Protein 4P6Q (pdb70)

Foldseek 3Di:
DKKKKADDAQVDDQVRVQVQCCVVLCVLDHWDGKDWDDDRRRIMMMIHHPDVNSVVSCQVPLQQNAGPNDRIDMDDDDDPVVVLCVQFPDDDPVDDLLPLLFDQKKKKFADDQPDDPVLCCVLLVVLAAWLDKAFDDDPHGTGIIIIGHLGRSSLVVSCRPQQQNDDPNTGIRMDHDADDQDQKKKKADAALPDDQVLVQVVLCVLPHFPGKAAPSVGRMIITGDPDSNSNVVCQNVLSNAADVHHNMRMHGADPSSVVVVVVVCVVVVHDDDDDVVVVVVVVVVD

Sequence (286 aa):
FGIKVQNLPVRSTDTSLKDGLFHEFKKFGKVTSVQIHGTSEERYGLVFFRQQEDQEKALTASKGKLFFGMQIEVTAWIGPETESENEFRPLDERIDEFHPKATRTLFIGNLEKTTTYHDLRNIFQRFGEIVDIDIKKVNGVPQYAFLQYCDIASVCKAIKKMDGEYLGNNRLKLGFGKSMPTNCVWLDGLSSNVSDQYLTRHFCRYGPVVKVVFDRLKGMALVLYNEIEYAQAAVKETKGRKIGGNKIKVDFANRESQLAFYHCMEKSGQDIRDFYEMLAERREER

InterPro domains:
  IPR000504 RNA recognition motif domain [PF00076] (8-69)
  IPR000504 RNA recognition motif domain [PF00076] (339-406)
  IPR000504 RNA recognition motif domain [PF00076] (440-507)
  IPR000504 RNA recognition motif domain [PF00076] (520-583)
  IPR000504 RNA recognition motif domain [PS50102] (6-81)
  IPR000504 RNA recognition motif domain [PS50102] (335-408)
  IPR000504 RNA recognition motif domain [PS50102] (438-513)
  IPR000504 RNA recognition motif domain [PS50102] (517-589)
  IPR000504 RNA recognition motif domain [SM00360] (7-77)
  IPR000504 RNA recognition motif domain [SM00360] (336-409)
  IPR000504 RNA recognition motif domain [SM00360] (439-509)
  IPR000504 RNA recognition motif domain [SM00360] (518-585)
  IPR010912 Spen paralogue/orthologue C-terminal, metazoa [PS50917] (3498-3664)
  IPR012677 Nucleotide-binding alpha-beta plait domain superfamily [G3DSA:3.30.70.330] (2-81)
  IPR012677 Nucleotide-binding alpha-beta plait domain superfamily [G3DSA:3.30.70.330] (335-412)
  IPR012677 Nucleotide-binding alpha-beta plait domain superfamily [G3DSA:3.30.70.330] (437-512)
  IPR012677 Nucleotide-binding alpha-beta plait domain superfamily [G3DSA:3.30.70.330] (513-607)
  IPR012921 Spen paralogue and orthologue SPOC, C-terminal [PF07744] (3501-3662)
  IPR016194 SPOC-like, C-terminal domain superfamily [G3DSA:2.40.290.10] (3495-3664)
  IPR016194 SPOC-like, C-terminal domain superfamily [SSF100939] (3496-3663)

Radius of gyration: 26.72 Å; Cα contacts (8 Å, |Δi|>4): 508; chains: 1; bounding box: 73×53×52 Å

Structure (mmCIF, N/CA/C/O backbone):
data_4P6Q
#
_entry.id   4P6Q
#
_cell.length_a   60.670
_cell.length_b   69.710
_cell.length_c   88.920
_cell.angle_alpha   90.00
_cell.angle_beta   90.00
_cell.angle_gamma   90.00
#
_symmetry.space_group_name_H-M   'P 21 21 21'
#
loop_
_entity.id
_entity.type
_entity.pdbx_description
1 polymer 'Msx2-interacting protein'
2 non-polymer 'SULFATE ION'
3 water water
#
loop_
_atom_site.group_PDB
_atom_site.id
_atom_site.type_symbol
_atom_site.label_atom_id
_atom_site.label_alt_id
_atom_site.label_comp_id
_atom_site.label_asym_id
_atom_site.label_entity_id
_atom_site.label_seq_id
_atom_site.pdbx_PDB_ins_code
_atom_site.Cartn_x
_atom_site.Cartn_y
_atom_site.Cartn_z
_atom_site.occupancy
_atom_site.B_iso_or_equiv
_atom_site.auth_seq_id
_atom_site.auth_comp_id
_atom_site.auth_asym_id
_atom_site.auth_atom_id
_atom_site.pdbx_PDB_model_num
ATOM 1 N N . PHE A 1 1 ? -45.64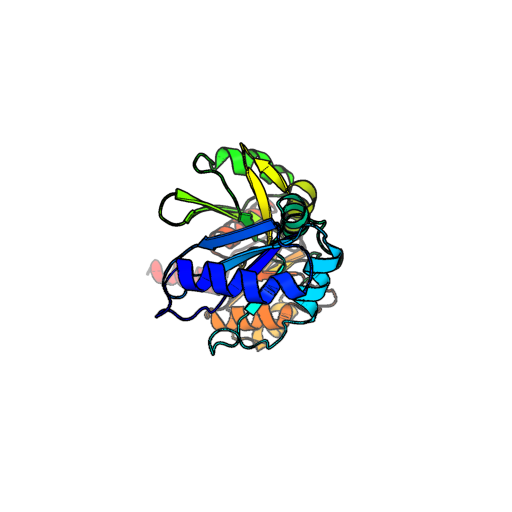8 5.985 -16.541 1.00 102.62 335 PHE A N 1
ATOM 2 C CA . PHE A 1 1 ? -44.281 6.415 -16.289 1.00 51.22 335 PHE A CA 1
ATOM 3 C C . PHE A 1 1 ? -43.259 5.349 -16.710 1.00 60.94 335 PHE A C 1
ATOM 4 O O . PHE A 1 1 ? -42.054 5.496 -16.505 1.00 46.51 335 PHE A O 1
ATOM 12 N N . GLY A 1 2 ? -43.750 4.285 -17.332 1.00 53.29 336 GLY A N 1
ATOM 13 C CA . GLY A 1 2 ? -42.890 3.204 -17.757 1.00 50.59 336 GLY A CA 1
ATOM 14 C C . GLY A 1 2 ? -42.810 3.077 -19.264 1.00 47.88 336 GLY A C 1
ATOM 15 O O . GLY A 1 2 ? -43.675 3.583 -19.989 1.00 48.39 336 GLY A O 1
ATOM 16 N N . ILE A 1 3 ? -41.754 2.418 -19.736 1.00 42.86 337 ILE A N 1
ATOM 17 C CA . ILE A 1 3 ? -41.687 1.988 -21.124 1.00 42.38 337 ILE A CA 1
ATOM 18 C C . ILE A 1 3 ? -41.520 0.477 -21.182 1.00 46.05 337 ILE A C 1
ATOM 19 O O . ILE A 1 3 ? -41.021 -0.148 -20.249 1.00 43.08 337 ILE A O 1
ATOM 24 N N . LYS A 1 4 ? -41.948 -0.107 -22.290 1.00 45.75 338 LYS A N 1
ATOM 25 C CA . LYS A 1 4 ? -41.854 -1.541 -22.487 1.00 44.24 338 LYS A CA 1
ATOM 26 C C . LYS A 1 4 ? -40.852 -1.787 -23.610 1.00 42.02 338 LYS A C 1
ATOM 27 O O . LYS A 1 4 ? -40.990 -1.236 -24.698 1.00 42.44 338 LYS A O 1
ATOM 33 N N . VAL A 1 5 ? -39.834 -2.599 -23.344 1.00 40.61 339 VAL A N 1
ATOM 34 C CA . VAL A 1 5 ? -38.767 -2.793 -24.308 1.00 39.28 339 VAL A CA 1
ATOM 35 C C . VAL A 1 5 ? -38.789 -4.210 -24.854 1.00 40.57 339 VAL A C 1
ATOM 36 O O . VAL A 1 5 ? -38.570 -5.164 -24.114 1.00 41.27 339 VAL A O 1
ATOM 40 N N . GLN A 1 6 ? -39.050 -4.337 -26.154 1.00 41.89 340 GLN A N 1
ATOM 41 C CA . GLN A 1 6 ? -39.175 -5.642 -26.793 1.00 43.88 340 GLN A CA 1
ATOM 42 C C . GLN A 1 6 ? -38.067 -5.916 -27.800 1.00 43.20 340 GLN A C 1
ATOM 43 O O . GLN A 1 6 ? -37.430 -4.996 -28.290 1.00 41.86 340 GLN A O 1
ATOM 49 N N . ASN A 1 7 ? -37.897 -7.194 -28.119 1.00 44.73 341 ASN A N 1
ATOM 50 C CA . ASN A 1 7 ? -36.903 -7.684 -29.074 1.00 47.06 341 ASN A CA 1
ATOM 51 C C . ASN A 1 7 ? -35.526 -7.612 -28.440 1.00 45.48 341 ASN A C 1
ATOM 52 O O . ASN A 1 7 ? -34.645 -6.904 -28.907 1.00 48.31 341 ASN A O 1
ATOM 57 N N . LEU A 1 8 ? -35.377 -8.345 -27.344 1.00 45.04 342 LEU A N 1
ATOM 58 C CA . LEU A 1 8 ? -34.124 -8.434 -26.624 1.00 46.55 342 LEU A CA 1
ATOM 59 C C . LEU A 1 8 ? -33.411 -9.700 -27.085 1.00 47.87 342 LEU A C 1
ATOM 60 O O . LEU A 1 8 ? -34.063 -10.659 -27.488 1.00 51.57 342 LEU A O 1
ATOM 65 N N . PRO A 1 9 ? -32.068 -9.704 -27.045 1.00 45.57 343 PRO A N 1
ATOM 66 C CA . PRO A 1 9 ? -31.307 -10.881 -27.484 1.00 44.47 343 PRO A CA 1
ATOM 67 C C . PRO A 1 9 ? -31.525 -12.092 -26.583 1.00 48.86 343 PRO A C 1
ATOM 68 O O . PRO A 1 9 ? -31.452 -11.966 -25.358 1.00 49.78 343 PRO A O 1
ATOM 72 N N . VAL A 1 10 ? -31.784 -13.250 -27.184 1.00 52.02 344 VAL A N 1
ATOM 73 C CA . VAL A 1 10 ? -32.119 -14.445 -26.413 1.00 52.82 344 VAL A CA 1
ATOM 74 C C . VAL A 1 10 ? -30.916 -15.085 -25.733 1.00 48.12 344 VAL A C 1
ATOM 75 O O . VAL A 1 10 ? -31.079 -15.879 -24.816 1.00 51.84 344 VAL A O 1
ATOM 79 N N . ARG A 1 11 ? -29.710 -14.741 -26.171 1.00 50.46 345 ARG A N 1
ATOM 80 C CA . ARG A 1 11 ? -28.517 -15.310 -25.553 1.00 52.07 345 ARG A CA 1
ATOM 81 C C . ARG A 1 11 ? -28.119 -14.594 -24.248 1.00 51.96 345 ARG A C 1
ATOM 82 O O . ARG A 1 11 ? -27.333 -15.121 -23.462 1.00 60.00 345 ARG A O 1
ATOM 90 N N . SER A 1 12 ? -28.665 -13.401 -24.017 1.00 43.62 346 SER A N 1
ATOM 91 C CA . SER A 1 12 ? -28.382 -12.655 -22.790 1.00 41.07 346 SER A CA 1
ATOM 92 C C . SER A 1 12 ? -29.173 -13.194 -21.608 1.00 46.88 346 SER A C 1
ATOM 93 O O . SER A 1 12 ? -30.307 -13.641 -21.765 1.00 49.35 346 SER A O 1
ATOM 96 N N . THR A 1 13 ? -28.578 -13.135 -20.423 1.00 47.28 347 THR A N 1
ATOM 97 C CA . THR A 1 13 ? -29.284 -13.493 -19.193 1.00 48.49 347 THR A CA 1
ATOM 98 C C . THR A 1 13 ? -30.231 -12.369 -18.778 1.00 50.45 347 THR A C 1
ATOM 99 O O . THR A 1 13 ? -30.098 -11.233 -19.238 1.00 40.68 347 THR A O 1
ATOM 103 N N . ASP A 1 14 ? -31.195 -12.689 -17.917 1.00 45.17 348 ASP A N 1
ATOM 104 C CA . ASP A 1 14 ? -32.123 -11.679 -17.409 1.00 44.48 348 ASP A CA 1
ATOM 105 C C . ASP A 1 14 ? -31.362 -10.566 -16.700 1.00 42.68 348 ASP A C 1
ATOM 106 O O . ASP A 1 14 ? -31.601 -9.380 -16.943 1.00 40.71 348 ASP A O 1
ATOM 111 N N . THR A 1 15 ? -30.437 -10.953 -15.831 1.00 43.85 349 THR A N 1
ATOM 112 C CA . THR A 1 15 ? -29.648 -9.979 -15.092 1.00 57.30 349 THR A CA 1
ATOM 113 C C . THR A 1 15 ? -28.869 -9.044 -16.021 1.00 40.27 349 THR A C 1
ATOM 114 O O . THR A 1 15 ? -28.875 -7.835 -15.815 1.00 39.16 349 THR A O 1
ATOM 118 N N . SER A 1 16 ? -28.223 -9.600 -17.046 1.00 39.70 350 SER A N 1
ATOM 119 C CA . SER A 1 16 ? -27.473 -8.791 -18.013 1.00 40.14 350 SER A CA 1
ATOM 120 C C . SER A 1 16 ? -28.365 -7.710 -18.605 1.00 36.14 350 SER A C 1
ATOM 121 O O . SER A 1 16 ? -27.981 -6.541 -18.676 1.00 35.17 350 SER A O 1
ATOM 124 N N . LEU A 1 17 ? -29.557 -8.121 -19.034 1.00 36.36 351 LEU A N 1
ATOM 125 C CA . LEU A 1 17 ? -30.512 -7.215 -19.661 1.00 35.31 351 LEU A CA 1
ATOM 126 C C . LEU A 1 17 ? -30.997 -6.155 -18.681 1.00 35.17 351 LEU A C 1
ATOM 127 O O . LEU A 1 17 ? -31.054 -4.972 -19.025 1.00 34.12 351 LEU A O 1
ATOM 132 N N . LYS A 1 18 ? -31.346 -6.585 -17.467 1.00 36.70 352 LYS A N 1
ATOM 133 C CA . LYS A 1 18 ? -31.773 -5.663 -16.414 1.00 37.20 352 LYS A CA 1
ATOM 134 C C . LYS A 1 18 ? -30.743 -4.554 -16.205 1.00 36.35 352 LYS A C 1
ATOM 135 O O . LYS A 1 18 ? -31.072 -3.368 -16.260 1.00 35.83 352 LYS A O 1
ATOM 141 N N . ASP A 1 19 ? -29.486 -4.946 -16.002 1.00 36.68 353 ASP A N 1
ATOM 142 C CA . ASP A 1 19 ? -28.410 -3.976 -15.820 1.00 36.63 353 ASP A CA 1
ATOM 143 C C . ASP A 1 19 ? -28.207 -3.113 -17.062 1.00 35.13 353 ASP A C 1
ATOM 144 O O . ASP A 1 19 ? -28.041 -1.904 -16.954 1.00 36.77 353 ASP A O 1
ATOM 149 N N . GLY A 1 20 ? -28.242 -3.731 -18.239 1.00 34.18 354 GLY A N 1
ATOM 150 C CA . GLY A 1 20 ? -28.077 -3.002 -19.488 1.00 33.32 354 GLY A CA 1
ATOM 151 C C . GLY A 1 20 ? -29.178 -1.981 -19.731 1.00 32.89 354 GLY A C 1
ATOM 152 O O . GLY A 1 20 ? -28.908 -0.833 -20.084 1.00 33.03 354 GLY A O 1
ATOM 153 N N . LEU A 1 21 ? -30.427 -2.396 -19.535 1.00 33.33 355 LEU A N 1
ATOM 154 C CA . LEU A 1 21 ? -31.563 -1.490 -19.686 1.00 32.87 355 LEU A CA 1
ATOM 155 C C . LEU A 1 21 ? -31.465 -0.310 -18.711 1.00 34.51 355 LEU A C 1
ATOM 156 O O . LEU A 1 21 ? -31.697 0.847 -19.085 1.00 33.70 355 LEU A O 1
ATOM 161 N N . PHE A 1 22 ? -31.110 -0.602 -17.465 1.00 34.38 356 PHE A N 1
ATOM 162 C CA . PHE A 1 22 ? -30.918 0.461 -16.479 1.00 35.61 356 PHE A CA 1
ATOM 163 C C . PHE A 1 22 ? -29.862 1.449 -16.960 1.00 43.33 356 PHE A C 1
ATOM 164 O O . PHE A 1 22 ? -30.102 2.652 -16.992 1.00 43.40 356 PHE A O 1
ATOM 172 N N . HIS A 1 23 ? -28.700 0.931 -17.350 1.00 39.83 357 HIS A N 1
ATOM 173 C CA . HIS A 1 23 ? -27.603 1.787 -17.790 1.00 41.13 357 HIS A CA 1
ATOM 174 C C . HIS A 1 23 ? -27.971 2.599 -19.031 1.00 39.97 357 HIS A C 1
ATOM 175 O O . HIS A 1 23 ? -27.582 3.755 -19.157 1.00 39.67 357 HIS A O 1
ATOM 182 N N . GLU A 1 24 ? -28.722 1.998 -19.948 1.00 34.77 358 GLU A N 1
ATOM 183 C CA . GLU A 1 24 ? -29.115 2.718 -21.150 1.00 43.34 358 GLU A CA 1
ATOM 184 C C . GLU A 1 24 ? -30.158 3.803 -20.861 1.00 43.72 358 GLU A C 1
ATOM 185 O O . GLU A 1 24 ? -30.038 4.941 -21.333 1.00 41.40 358 GLU A O 1
ATOM 191 N N . PHE A 1 25 ? -31.174 3.461 -20.076 1.00 41.74 359 PHE A N 1
ATOM 192 C CA . PHE A 1 25 ? -32.322 4.357 -19.941 1.00 37.65 359 PHE A CA 1
ATOM 193 C C . PHE A 1 25 ? -32.243 5.375 -18.814 1.00 43.18 359 PHE A C 1
ATOM 194 O O . PHE A 1 25 ? -33.047 6.301 -18.773 1.00 52.61 359 PHE A O 1
ATOM 202 N N . LYS A 1 26 ? -31.261 5.236 -17.924 1.00 40.30 360 LYS A N 1
ATOM 203 C CA . LYS A 1 26 ? -31.081 6.216 -16.854 1.00 42.91 360 LYS A CA 1
ATOM 204 C C . LYS A 1 26 ? -30.557 7.534 -17.419 1.00 47.84 360 LYS A C 1
ATOM 205 O O . LYS A 1 26 ? -30.569 8.558 -16.744 1.00 53.29 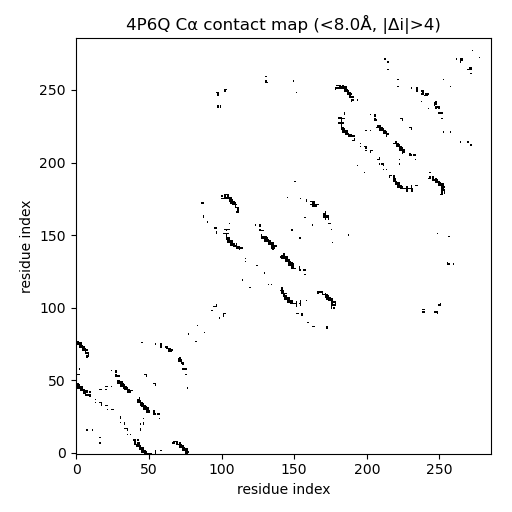360 LYS A O 1
ATOM 211 N N . LYS A 1 27 ? -30.120 7.505 -18.674 1.00 50.95 361 LYS A N 1
ATOM 212 C CA . LYS A 1 27 ? -29.626 8.703 -19.346 1.00 56.30 361 LYS A CA 1
ATOM 213 C C . LYS A 1 27 ? -30.734 9.716 -19.618 1.00 58.32 361 LYS A C 1
ATOM 214 O O . LYS A 1 27 ? -30.465 10.901 -19.813 1.00 58.75 361 LYS A O 1
ATOM 220 N N . PHE A 1 28 ? -31.978 9.244 -19.637 1.00 43.33 362 PHE A N 1
ATOM 221 C CA . PHE A 1 28 ? -33.114 10.094 -19.958 1.00 44.55 362 PHE A CA 1
ATOM 222 C C . PHE A 1 28 ? -33.718 10.753 -18.724 1.00 56.57 362 PHE A C 1
ATOM 223 O O . PHE A 1 28 ? -34.520 11.678 -18.834 1.00 62.69 362 PHE A O 1
ATOM 231 N N . GLY A 1 29 ? -33.327 10.274 -17.550 1.00 55.46 363 GLY A N 1
ATOM 232 C CA . GLY A 1 29 ? -33.856 10.786 -16.303 1.00 53.82 363 GLY A CA 1
ATOM 233 C C . GLY A 1 29 ? -33.736 9.713 -15.247 1.00 52.08 363 GLY A C 1
ATOM 234 O O . GLY A 1 29 ? -33.230 8.629 -15.525 1.00 53.53 363 GLY A O 1
ATOM 235 N N . LYS A 1 30 ? -34.199 10.006 -14.036 1.00 48.82 364 LYS A N 1
ATOM 236 C CA . LYS A 1 30 ? -34.123 9.041 -12.943 1.00 58.80 364 LYS A CA 1
ATOM 237 C C . LYS A 1 30 ? -35.046 7.847 -13.184 1.00 54.76 364 LYS A C 1
ATOM 238 O O . LYS A 1 30 ? -36.229 8.008 -13.475 1.00 50.97 364 LYS A O 1
ATOM 244 N N . VAL A 1 31 ? -34.476 6.650 -13.068 1.00 55.35 365 VAL A N 1
ATOM 245 C CA . VAL A 1 31 ? -35.179 5.395 -13.327 1.00 49.22 365 VAL A CA 1
ATOM 246 C C . VAL A 1 31 ? -35.547 4.718 -12.014 1.00 52.88 365 VAL A C 1
ATOM 247 O O . VAL A 1 31 ? -34.708 4.563 -11.125 1.00 52.29 365 VAL A O 1
ATOM 251 N N . THR A 1 32 ? -36.804 4.306 -11.907 1.00 54.09 366 THR A N 1
ATOM 252 C CA . THR A 1 32 ? -37.393 3.866 -10.641 1.00 55.27 366 THR A CA 1
ATOM 253 C C . THR A 1 32 ? -37.209 2.369 -10.401 1.00 57.52 366 THR A C 1
ATOM 254 O O . THR A 1 32 ? -36.919 1.933 -9.283 1.00 53.12 366 THR A O 1
ATOM 258 N N . SER A 1 33 ? -37.379 1.589 -11.462 1.00 54.21 367 SER A N 1
ATOM 259 C CA . SER A 1 33 ? -37.276 0.139 -11.391 1.00 46.80 367 SER A CA 1
ATOM 260 C C . SER A 1 33 ? -37.071 -0.418 -12.793 1.00 43.69 367 SER A C 1
ATOM 261 O O . SER A 1 33 ? -37.481 0.193 -13.778 1.00 42.42 367 SER A O 1
ATOM 264 N N . VAL A 1 34 ? -36.423 -1.573 -12.879 1.00 45.31 368 VAL A N 1
ATOM 265 C CA . VAL A 1 34 ? -36.317 -2.288 -14.141 1.00 44.15 368 VAL A CA 1
ATOM 266 C C . VAL A 1 34 ? -36.692 -3.736 -13.916 1.00 45.23 368 VAL A C 1
ATOM 267 O O . VAL A 1 34 ? -36.147 -4.397 -13.042 1.00 49.74 368 VAL A O 1
ATOM 271 N N . GLN A 1 35 ? -37.645 -4.218 -14.702 1.00 43.60 369 GLN A N 1
ATOM 272 C CA . GLN A 1 35 ? -38.102 -5.586 -14.584 1.00 45.91 369 GLN A CA 1
ATOM 273 C C . GLN A 1 35 ? -37.868 -6.318 -15.883 1.00 47.47 369 GLN A C 1
ATOM 274 O O . GLN A 1 35 ? -38.051 -5.755 -16.960 1.00 52.92 369 GLN A O 1
ATOM 280 N N . ILE A 1 36 ? -37.453 -7.574 -15.778 1.00 45.9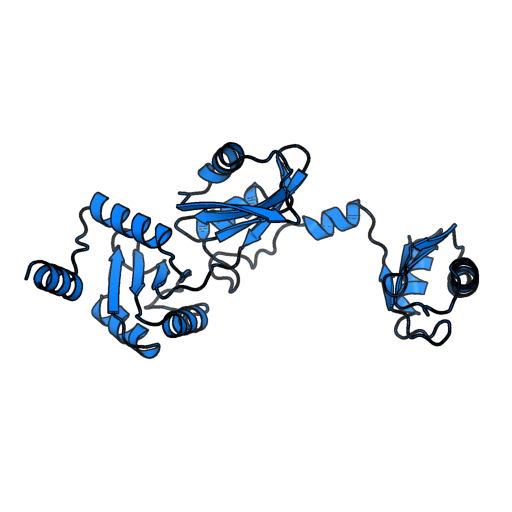5 370 ILE A N 1
ATOM 281 C CA . ILE A 1 36 ? -37.415 -8.454 -16.933 1.00 45.92 370 ILE A CA 1
ATOM 282 C C . ILE A 1 36 ? -38.518 -9.493 -16.807 1.00 55.12 370 ILE A C 1
ATOM 283 O O . ILE A 1 36 ? -38.651 -10.159 -15.779 1.00 62.92 370 ILE A O 1
ATOM 288 N N . HIS A 1 37 ? -39.319 -9.619 -17.852 1.00 50.61 371 HIS A N 1
ATOM 289 C CA . HIS A 1 37 ? -40.335 -10.657 -17.890 1.00 70.69 371 HIS A CA 1
ATOM 290 C C . HIS A 1 37 ? -40.082 -11.540 -19.102 1.00 73.74 371 HIS A C 1
ATOM 291 O O . HIS A 1 37 ? -40.228 -11.098 -20.245 1.00 63.87 371 HIS A O 1
ATOM 298 N N . GLY A 1 38 ? -39.679 -12.782 -18.841 1.00 81.91 372 GLY A N 1
ATOM 299 C CA . GLY A 1 38 ? -39.280 -13.707 -19.888 1.00 78.89 372 GLY A CA 1
ATOM 300 C C . GLY A 1 38 ? -40.444 -14.072 -20.785 1.00 79.24 372 GLY A C 1
ATOM 301 O O . GLY A 1 38 ? -41.525 -13.501 -20.659 1.00 79.28 372 GLY A O 1
ATOM 302 N N . THR A 1 39 ? -40.229 -15.017 -21.696 1.00 80.20 373 THR A N 1
ATOM 303 C CA . THR A 1 39 ? -38.940 -15.675 -21.865 1.00 73.78 373 THR A CA 1
ATOM 304 C C . THR A 1 39 ? -38.606 -15.761 -23.348 1.00 68.09 373 THR A C 1
ATOM 305 O O . THR A 1 39 ? -39.458 -15.496 -24.192 1.00 69.35 373 THR A O 1
ATOM 309 N N . SER A 1 40 ? -37.371 -16.139 -23.658 1.00 69.28 374 SER A N 1
ATOM 310 C CA . SER A 1 40 ? -36.924 -16.272 -25.044 1.00 71.48 374 SER A CA 1
ATOM 311 C C . SER A 1 40 ? -37.220 -15.014 -25.863 1.00 73.68 374 SER A C 1
ATOM 312 O O . SER A 1 40 ? -36.655 -13.954 -25.611 1.00 72.97 374 SER A O 1
ATOM 315 N N . GLU A 1 41 ? -38.126 -15.119 -26.827 1.00 77.81 375 GLU A N 1
ATOM 316 C CA . GLU A 1 41 ? -38.409 -13.977 -27.692 1.00 76.01 375 GLU A CA 1
ATOM 317 C C . GLU A 1 41 ? -39.620 -13.148 -27.267 1.00 69.55 375 GLU A C 1
ATOM 318 O O . GLU A 1 41 ? -39.808 -12.031 -27.747 1.00 65.65 375 GLU A O 1
ATOM 324 N N . GLU A 1 42 ? -40.429 -13.684 -26.361 1.00 68.80 376 GLU A N 1
ATOM 325 C CA . GLU A 1 42 ? -41.490 -12.893 -25.745 1.00 65.64 376 GLU A CA 1
ATOM 326 C C . GLU A 1 42 ? -40.902 -12.091 -24.598 1.00 64.08 376 GLU A C 1
ATOM 327 O O . GLU A 1 42 ? -41.593 -11.307 -23.954 1.00 65.25 376 GLU A O 1
ATOM 333 N N . ARG A 1 43 ? -39.613 -12.301 -24.349 1.00 64.34 377 ARG A N 1
ATOM 334 C CA . ARG A 1 43 ? -38.913 -11.639 -23.260 1.00 51.71 377 ARG A CA 1
ATOM 335 C C . ARG A 1 43 ? -38.889 -10.137 -23.491 1.00 48.56 377 ARG A C 1
ATOM 336 O O . ARG A 1 43 ? -38.559 -9.666 -24.579 1.00 52.04 377 ARG A O 1
ATOM 344 N N . TYR A 1 44 ? -39.247 -9.383 -22.461 1.00 47.81 378 TYR A N 1
ATOM 345 C CA . TYR A 1 44 ? -39.293 -7.936 -22.575 1.00 45.43 378 TYR A CA 1
ATOM 346 C C . TYR A 1 44 ? -38.889 -7.274 -21.273 1.00 45.41 378 TYR A C 1
ATOM 347 O O . TYR A 1 44 ? -38.892 -7.898 -20.213 1.00 45.13 378 TYR A O 1
ATOM 356 N N . GLY A 1 45 ? -38.543 -6.000 -21.360 1.00 41.49 379 GLY A N 1
ATOM 357 C CA . GLY A 1 45 ? -38.165 -5.256 -20.183 1.00 40.39 379 GLY A CA 1
ATOM 358 C C . GLY A 1 45 ? -39.197 -4.191 -19.899 1.00 41.14 379 GLY A C 1
ATOM 359 O O . GLY A 1 45 ? -39.874 -3.727 -20.808 1.00 41.58 379 GLY A O 1
ATOM 360 N N . LEU A 1 46 ? -39.328 -3.822 -18.632 1.00 41.73 380 LEU A N 1
ATOM 361 C CA . LEU A 1 46 ? -40.053 -2.623 -18.274 1.00 42.25 380 LEU A CA 1
ATOM 362 C C . LEU A 1 46 ? -39.070 -1.690 -17.600 1.00 43.09 380 LEU A C 1
ATOM 363 O O . LEU A 1 46 ? -38.385 -2.085 -16.667 1.00 42.34 380 LEU A O 1
ATOM 368 N N . VAL A 1 47 ? -39.003 -0.456 -18.078 1.00 40.09 381 VAL A N 1
ATOM 369 C CA . VAL A 1 47 ? -38.222 0.569 -17.411 1.00 43.39 381 VAL A CA 1
ATOM 370 C C . VAL A 1 47 ? -39.177 1.643 -16.921 1.00 40.62 381 VAL A C 1
ATOM 371 O O . VAL A 1 47 ? -39.924 2.214 -17.711 1.00 43.37 381 VAL A O 1
ATOM 375 N N . PHE A 1 48 ? -39.165 1.907 -15.617 1.00 46.75 382 PHE A N 1
ATOM 376 C CA . PHE A 1 48 ? -40.065 2.900 -15.028 1.00 44.71 382 PHE A CA 1
ATOM 377 C C . PHE A 1 48 ? -39.338 4.183 -14.638 1.00 47.93 382 PHE A C 1
ATOM 378 O O . PHE A 1 48 ? -38.281 4.146 -14.005 1.00 43.74 382 PHE A O 1
ATOM 386 N N . PHE A 1 49 ? -39.916 5.318 -15.012 1.00 44.96 383 PHE A N 1
ATOM 387 C CA . PHE A 1 49 ? -39.289 6.605 -14.748 1.00 48.54 383 PHE A CA 1
ATOM 388 C C . PHE A 1 49 ? -39.982 7.365 -13.630 1.00 53.26 383 PHE A C 1
ATOM 389 O O . PHE A 1 49 ? -41.199 7.268 -13.459 1.00 56.69 383 PHE A O 1
ATOM 397 N N . ARG A 1 50 ? -39.203 8.132 -12.876 1.00 51.40 384 ARG A N 1
ATOM 398 C CA . ARG A 1 50 ? -39.777 8.965 -11.817 1.00 55.81 384 ARG A CA 1
ATOM 399 C C . ARG A 1 50 ? -40.703 10.036 -12.403 1.00 61.10 384 ARG A C 1
ATOM 400 O O . ARG A 1 50 ? -41.794 10.286 -11.883 1.00 57.01 384 ARG A O 1
ATOM 408 N N . GLN A 1 51 ? -40.268 10.665 -13.490 1.00 53.39 385 GLN A N 1
ATOM 409 C CA . GLN A 1 51 ? -41.064 11.719 -14.109 1.00 55.11 385 GLN A CA 1
ATOM 410 C C . GLN A 1 51 ? -41.560 11.305 -15.491 1.00 63.35 385 GLN A C 1
ATOM 411 O O . GLN A 1 51 ? -40.851 10.630 -16.247 1.00 55.16 385 GLN A O 1
ATOM 417 N N . GLN A 1 52 ? -42.783 11.705 -15.818 1.00 55.25 386 GLN A N 1
ATOM 418 C CA . GLN A 1 52 ? -43.357 11.359 -17.113 1.00 54.42 386 GLN A CA 1
ATOM 419 C C . GLN A 1 52 ? -42.640 12.087 -18.249 1.00 53.97 386 GLN A C 1
ATOM 420 O O . GLN A 1 52 ? -42.585 11.592 -19.366 1.00 52.60 386 GLN A O 1
ATOM 426 N N . GLU A 1 53 ? -42.093 13.262 -17.957 1.00 55.68 387 GLU A N 1
ATOM 427 C CA . GLU A 1 53 ? -41.285 14.002 -18.922 1.00 55.99 387 GLU A CA 1
ATOM 428 C C . GLU A 1 53 ? -40.129 13.136 -19.439 1.00 60.13 387 GLU A C 1
ATOM 429 O O . GLU A 1 53 ? -39.822 13.143 -20.634 1.00 56.89 387 GLU A O 1
ATOM 435 N N . ASP A 1 54 ? -39.517 12.378 -18.531 1.00 61.53 388 ASP A N 1
ATOM 436 C CA . ASP A 1 54 ? -38.402 11.480 -18.843 1.00 53.38 388 ASP A CA 1
ATOM 437 C C . ASP A 1 54 ? -38.841 10.307 -19.701 1.00 49.95 388 ASP A C 1
ATOM 438 O O . ASP A 1 54 ? -38.155 9.933 -20.652 1.00 50.17 388 ASP A O 1
ATOM 443 N N . GLN A 1 55 ? -39.979 9.717 -19.347 1.00 54.04 389 GLN A N 1
ATOM 444 C CA . GLN A 1 55 ? -40.544 8.632 -20.136 1.00 46.99 389 GLN A CA 1
ATOM 445 C C . GLN A 1 55 ? -40.752 9.088 -21.575 1.00 47.10 389 GLN A C 1
ATOM 446 O O . GLN A 1 55 ? -40.403 8.373 -22.516 1.00 48.10 389 GLN A O 1
ATOM 452 N N . GLU A 1 56 ? -41.315 10.282 -21.739 1.00 48.64 390 GLU A N 1
ATOM 453 C CA . GLU A 1 56 ? -41.573 10.829 -23.068 1.00 50.20 390 GLU A CA 1
ATOM 454 C C . GLU A 1 56 ? -40.282 11.067 -23.846 1.00 51.16 390 GLU A C 1
ATOM 455 O O . GLU A 1 56 ? -40.219 10.789 -25.045 1.00 50.18 390 GLU A O 1
ATOM 461 N N . LYS A 1 57 ? -39.268 11.600 -23.162 1.00 50.52 391 LYS A N 1
ATOM 462 C CA . LYS A 1 57 ? -37.951 11.796 -23.760 1.00 55.89 391 LYS A CA 1
ATOM 463 C C . LYS A 1 57 ? -37.426 10.463 -24.267 1.00 53.07 391 LYS A C 1
ATOM 464 O O . LYS A 1 57 ? -36.965 10.366 -25.401 1.00 51.56 391 LYS A O 1
ATOM 470 N N . ALA A 1 58 ? -37.534 9.434 -23.432 1.00 53.34 392 ALA A N 1
ATOM 471 C CA . ALA A 1 58 ? -37.023 8.111 -23.783 1.00 48.16 392 ALA A CA 1
ATOM 472 C C . ALA A 1 58 ? -37.803 7.456 -24.918 1.00 49.54 392 ALA A C 1
ATOM 473 O O . ALA A 1 58 ? -37.218 6.770 -25.751 1.00 44.92 392 ALA A O 1
ATOM 475 N N . LEU A 1 59 ? -39.119 7.654 -24.957 1.00 46.53 393 LEU A N 1
ATOM 476 C CA . LEU A 1 59 ? -39.907 7.101 -26.057 1.00 51.15 393 LEU A CA 1
ATOM 477 C C . LEU A 1 59 ? -39.544 7.772 -27.375 1.00 56.80 393 LEU A C 1
ATOM 478 O O . LEU A 1 59 ? -39.285 7.104 -28.379 1.00 58.83 393 LEU A O 1
ATOM 483 N N . THR A 1 60 ? -39.514 9.100 -27.353 1.00 60.84 394 THR A N 1
ATOM 484 C CA . THR A 1 60 ? -39.251 9.900 -28.543 1.00 63.55 394 THR A CA 1
ATOM 485 C C . THR A 1 60 ? -37.850 9.647 -29.099 1.00 63.40 394 THR A C 1
ATOM 486 O O . THR A 1 60 ? -37.646 9.642 -30.312 1.00 69.01 394 THR A O 1
ATOM 490 N N . ALA A 1 61 ? -36.895 9.415 -28.205 1.00 55.76 395 ALA A N 1
ATOM 491 C CA . ALA A 1 61 ? -35.497 9.293 -28.598 1.00 55.48 395 ALA A CA 1
ATOM 492 C C . ALA A 1 61 ? -35.071 7.873 -28.944 1.00 57.03 395 ALA A C 1
ATOM 493 O O . ALA A 1 61 ? -33.990 7.668 -29.487 1.00 58.02 395 ALA A O 1
ATOM 495 N N . SER A 1 62 ? -35.902 6.888 -28.633 1.00 58.70 396 SER A N 1
ATOM 496 C CA . SER A 1 62 ? -35.493 5.503 -28.847 1.00 64.75 396 SER A CA 1
ATOM 497 C C . SER A 1 62 ? -36.139 4.832 -30.063 1.00 66.64 396 SER A C 1
ATOM 498 O O . SER A 1 62 ? -36.102 3.609 -30.198 1.00 66.24 396 SER A O 1
ATOM 501 N N . LYS A 1 63 ? -36.724 5.628 -30.950 1.00 65.72 397 LYS A N 1
ATOM 502 C CA . LYS A 1 63 ? -37.207 5.086 -32.212 1.00 65.81 397 LYS A CA 1
ATOM 503 C C . LYS A 1 63 ? -36.001 4.655 -33.041 1.00 59.75 397 LYS A C 1
ATOM 504 O O . LYS A 1 63 ? -35.094 5.452 -33.289 1.00 59.63 397 LYS A O 1
ATOM 510 N N . GLY A 1 64 ? -35.986 3.387 -33.445 1.00 55.73 398 GLY A N 1
ATOM 511 C CA . GLY A 1 64 ? -34.867 2.826 -34.183 1.00 53.07 398 GLY A CA 1
ATOM 512 C C . GLY A 1 64 ? -33.582 2.755 -33.371 1.00 54.20 398 GLY A C 1
ATOM 513 O O . GLY A 1 64 ? -32.483 2.802 -33.928 1.00 58.05 398 GLY A O 1
ATOM 514 N N . LYS A 1 65 ? -33.704 2.641 -32.053 1.00 47.07 399 LYS A N 1
ATOM 515 C CA . LYS A 1 65 ? -32.516 2.570 -31.198 1.00 49.35 399 LYS A CA 1
ATOM 516 C C . LYS A 1 65 ? -31.901 1.170 -31.192 1.00 47.32 399 LYS A C 1
ATOM 517 O O . LYS A 1 65 ? -32.614 0.161 -31.175 1.00 44.81 399 LYS A O 1
ATOM 523 N N . LEU A 1 66 ? -30.573 1.115 -31.222 1.00 48.19 400 LEU A N 1
ATOM 524 C CA . LEU A 1 66 ? -29.864 -0.155 -31.153 1.00 44.74 400 LEU A CA 1
ATOM 525 C C . LEU A 1 66 ? -29.501 -0.449 -29.704 1.00 41.63 400 LEU A C 1
ATOM 526 O O . LEU A 1 66 ? -29.003 0.420 -28.992 1.00 44.97 400 LEU A O 1
ATOM 531 N N . PHE A 1 67 ? -29.775 -1.670 -29.262 1.00 39.00 401 PHE A N 1
ATOM 532 C CA . PHE A 1 67 ? -29.508 -2.059 -27.883 1.00 42.15 401 PHE A CA 1
ATOM 533 C C . PHE A 1 67 ? -29.070 -3.506 -27.881 1.00 39.89 401 PHE A C 1
ATOM 534 O O . PHE A 1 67 ? -29.798 -4.370 -28.371 1.00 37.05 401 PHE A O 1
ATOM 542 N N . PHE A 1 68 ? -27.881 -3.767 -27.339 1.00 34.95 402 PHE A N 1
ATOM 543 C CA . PHE A 1 68 ? -27.292 -5.107 -27.357 1.00 35.37 402 PHE A CA 1
ATOM 544 C C . PHE A 1 68 ? -27.312 -5.715 -28.760 1.00 36.99 402 PHE A C 1
ATOM 545 O O . PHE A 1 68 ? -27.539 -6.913 -28.922 1.00 37.68 402 PHE A O 1
ATOM 553 N N . GLY A 1 69 ? -27.091 -4.879 -29.769 1.00 38.12 403 GLY A N 1
ATOM 554 C CA . GLY A 1 69 ? -27.068 -5.338 -31.143 1.00 40.26 403 GLY A CA 1
ATOM 555 C C . GLY A 1 69 ? -28.435 -5.392 -31.812 1.00 52.96 403 GLY A C 1
ATOM 556 O O . GLY A 1 69 ? -28.515 -5.526 -33.028 1.00 52.01 403 GLY A O 1
ATOM 557 N N . MET A 1 70 ? -29.503 -5.289 -31.022 1.00 39.69 404 MET A N 1
ATOM 558 C CA . MET A 1 70 ? -30.870 -5.435 -31.529 1.00 44.71 404 MET A CA 1
ATOM 559 C C . MET A 1 70 ? -31.539 -4.081 -31.732 1.00 43.04 404 MET A C 1
ATOM 560 O O . MET A 1 70 ? -31.348 -3.171 -30.931 1.00 39.36 404 MET A O 1
ATOM 565 N N . GLN A 1 71 ? -32.333 -3.951 -32.792 1.00 43.20 405 GLN A N 1
ATOM 566 C CA . GLN A 1 71 ? -33.193 -2.787 -32.941 1.00 43.73 405 GLN A CA 1
ATOM 567 C C . GLN A 1 71 ? -34.385 -3.056 -32.039 1.00 42.87 405 GLN A C 1
ATOM 568 O O . GLN A 1 71 ? -35.270 -3.838 -32.392 1.00 44.60 405 GLN A O 1
ATOM 574 N N . ILE A 1 72 ? -34.386 -2.453 -30.853 1.00 40.71 406 ILE A N 1
ATOM 575 C CA . ILE A 1 72 ? -35.434 -2.733 -29.883 1.00 40.19 406 ILE A CA 1
ATOM 576 C C . ILE A 1 72 ? -36.674 -1.940 -30.233 1.00 46.02 406 ILE A C 1
ATOM 577 O O . ILE A 1 72 ? -36.573 -0.850 -30.796 1.00 43.84 406 ILE A O 1
ATOM 582 N N . GLU A 1 73 ? -37.835 -2.495 -29.902 1.00 42.95 407 GLU A N 1
ATOM 583 C CA . GLU A 1 73 ? -39.098 -1.782 -30.039 1.00 49.98 407 GLU A CA 1
ATOM 584 C C . GLU A 1 73 ? -39.544 -1.290 -28.673 1.00 47.36 407 GLU A C 1
ATOM 585 O O . GLU A 1 73 ? -39.786 -2.083 -27.759 1.00 43.08 407 GLU A O 1
ATOM 588 N N . VAL A 1 74 ? -39.654 0.019 -28.524 1.00 43.19 408 VAL A N 1
ATOM 589 C CA . VAL A 1 74 ? -39.989 0.559 -27.217 1.00 42.23 408 VAL A CA 1
ATOM 590 C C . VAL A 1 74 ? -41.268 1.387 -27.297 1.00 55.62 408 VAL A C 1
ATOM 591 O O . VAL A 1 74 ? -41.434 2.238 -28.175 1.00 49.66 408 VAL A O 1
ATOM 595 N N . THR A 1 75 ? -42.193 1.069 -26.403 1.00 45.30 409 THR A N 1
ATOM 596 C CA . THR A 1 75 ? -43.515 1.678 -26.408 1.00 47.96 409 THR A CA 1
ATOM 597 C C . THR A 1 75 ? -43.892 2.064 -24.982 1.00 54.74 409 THR A C 1
ATOM 598 O O . THR A 1 75 ? -43.317 1.548 -24.017 1.00 49.47 409 THR A O 1
ATOM 602 N N . ALA A 1 76 ? -44.832 2.994 -24.855 1.00 49.74 410 ALA A N 1
ATOM 603 C CA . ALA A 1 76 ? -45.366 3.372 -23.556 1.00 50.37 410 ALA A CA 1
ATOM 604 C C . ALA A 1 76 ? -45.974 2.149 -22.888 1.00 51.67 410 ALA A C 1
ATOM 605 O O . ALA A 1 76 ? -46.668 1.371 -23.529 1.00 53.85 410 ALA A O 1
ATOM 607 N N . TRP A 1 77 ? -45.710 1.975 -21.600 1.00 53.87 411 TRP A N 1
ATOM 608 C CA . TRP A 1 77 ? -46.395 0.944 -20.829 1.00 60.51 411 TRP A CA 1
ATOM 609 C C . TRP A 1 77 ? -47.703 1.538 -20.317 1.00 68.10 411 TRP A C 1
ATOM 610 O O . TRP A 1 77 ? -47.700 2.513 -19.568 1.00 71.15 411 TRP A O 1
ATOM 621 N N . ILE A 1 78 ? -48.821 0.961 -20.743 1.00 111.85 412 ILE A N 1
ATOM 622 C CA . ILE A 1 78 ? -50.131 1.543 -20.471 1.00 102.52 412 ILE A CA 1
ATOM 623 C C . ILE A 1 78 ? -50.616 1.251 -19.049 1.00 89.01 412 ILE A C 1
ATOM 624 O O . ILE A 1 78 ? -50.715 0.093 -18.643 1.00 85.50 412 ILE A O 1
ATOM 629 N N . GLY A 1 79 ? -50.895 2.311 -18.295 1.00 89.14 413 GLY A N 1
ATOM 630 C CA . GLY A 1 79 ? -51.496 2.181 -16.980 1.00 84.50 413 GLY A CA 1
ATOM 631 C C . GLY A 1 79 ? -52.962 1.808 -17.120 1.00 76.94 413 GLY A C 1
ATOM 632 O O . GLY A 1 79 ? -53.540 1.961 -18.195 1.00 75.76 413 GLY A O 1
ATOM 633 N N . PRO A 1 80 ? -53.578 1.323 -16.031 1.00 72.33 414 PRO A N 1
ATOM 634 C CA . PRO A 1 80 ? -54.952 0.801 -16.080 1.00 65.67 414 PRO A CA 1
ATOM 635 C C . PRO A 1 80 ? -56.018 1.827 -16.485 1.00 64.33 414 PRO A C 1
ATOM 636 O O . PRO A 1 80 ? -56.993 1.457 -17.152 1.00 60.45 414 PRO A O 1
ATOM 640 N N . GLU A 1 81 ? -55.846 3.088 -16.096 1.00 73.66 415 GLU A N 1
ATOM 641 C CA . GLU A 1 81 ? -56.836 4.117 -16.428 1.00 75.44 415 GLU A CA 1
ATOM 642 C C . GLU A 1 81 ? -56.750 4.521 -17.904 1.00 75.55 415 GLU A C 1
ATOM 643 O O . GLU A 1 81 ? -57.770 4.664 -18.576 1.00 67.14 415 GLU A O 1
ATOM 649 N N . THR A 1 82 ? -55.530 4.699 -18.404 1.00 75.06 416 THR A N 1
ATOM 650 C CA . THR A 1 82 ? -55.331 4.999 -19.817 1.00 78.02 416 THR A CA 1
ATOM 651 C C . THR A 1 82 ? -55.849 3.849 -20.685 1.00 88.25 416 THR A C 1
ATOM 652 O O . THR A 1 82 ? -56.460 4.078 -21.728 1.00 73.31 416 THR A O 1
ATOM 656 N N . GLU A 1 83 ? -55.626 2.616 -20.238 1.00 70.93 417 GLU A N 1
ATOM 657 C CA . GLU A 1 83 ? -56.108 1.456 -20.974 1.00 74.93 417 GLU A CA 1
ATOM 658 C C . GLU A 1 83 ? -57.632 1.395 -20.978 1.00 61.59 417 GLU A C 1
ATOM 659 O O . GLU A 1 83 ? -58.245 1.078 -21.994 1.00 60.13 417 GLU A O 1
ATOM 665 N N . SER A 1 84 ? -58.231 1.693 -19.832 1.00 59.02 418 SER A N 1
ATOM 666 C CA . SER A 1 84 ? -59.679 1.782 -19.734 1.00 54.77 418 SER A CA 1
ATOM 667 C C . SER A 1 84 ? -60.194 2.817 -20.732 1.00 56.68 418 SER A C 1
ATOM 668 O O . SER A 1 84 ? -61.181 2.574 -21.426 1.00 54.16 418 SER A O 1
ATOM 671 N N . GLU A 1 85 ? -59.511 3.958 -20.815 1.00 73.47 419 GLU A N 1
ATOM 672 C CA . GLU A 1 85 ? -59.840 4.981 -21.808 1.00 64.51 419 GLU A CA 1
ATOM 673 C C . GLU A 1 85 ? -59.668 4.416 -23.215 1.00 67.50 419 GLU A C 1
ATOM 674 O O . GLU A 1 85 ? -60.540 4.583 -24.068 1.00 64.23 419 GLU A O 1
ATOM 680 N N . ASN A 1 86 ? -58.545 3.737 -23.444 1.00 67.34 420 ASN A N 1
ATOM 681 C CA . ASN A 1 86 ? -58.288 3.081 -24.723 1.00 68.67 420 ASN A CA 1
ATOM 682 C C . ASN A 1 86 ? -59.375 2.082 -25.082 1.00 68.63 420 ASN A C 1
ATOM 683 O O . ASN A 1 86 ? -59.946 2.130 -26.173 1.00 63.61 420 ASN A O 1
ATOM 688 N N . GLU A 1 87 ? -59.656 1.175 -24.154 1.00 58.97 421 GLU A N 1
ATOM 689 C CA . GLU A 1 87 ? -60.574 0.083 -24.425 1.00 54.56 421 GLU A CA 1
ATOM 690 C C . GLU A 1 87 ? -62.050 0.476 -24.336 1.00 51.18 421 GLU A C 1
ATOM 691 O O . GLU A 1 87 ? -62.900 -0.261 -24.824 1.00 48.57 421 GLU A O 1
ATOM 697 N N . PHE A 1 88 ? -62.361 1.630 -23.743 1.00 51.88 422 PHE A N 1
ATOM 698 C CA . PHE A 1 88 ? -63.770 1.991 -23.546 1.00 49.33 422 PHE A CA 1
ATOM 699 C C . PHE A 1 88 ? -64.214 3.405 -23.921 1.00 52.20 422 PHE A C 1
ATOM 700 O O . PHE A 1 88 ? -65.351 3.765 -23.643 1.00 50.80 422 PHE A O 1
ATOM 708 N N . ARG A 1 89 ? -63.356 4.200 -24.554 1.00 60.87 423 ARG A N 1
ATOM 709 C CA . ARG A 1 89 ? -63.745 5.570 -24.893 1.00 69.91 423 ARG A CA 1
ATOM 710 C C . ARG A 1 89 ? -64.938 5.555 -25.845 1.00 76.88 423 ARG A C 1
ATOM 711 O O . ARG A 1 89 ? -65.125 4.592 -26.582 1.00 57.17 423 ARG A O 1
ATOM 719 N N . PRO A 1 90 ? -65.770 6.609 -25.800 1.00 86.57 424 PRO A N 1
ATOM 720 C CA . PRO A 1 90 ? -66.966 6.690 -26.643 1.00 82.10 424 PRO A CA 1
ATOM 721 C C . PRO A 1 90 ? -66.672 6.382 -28.098 1.00 78.13 424 PRO A C 1
ATOM 722 O O . PRO A 1 90 ? -65.640 6.788 -28.636 1.00 83.43 424 PRO A O 1
ATOM 726 N N . LEU A 1 91 ? -67.577 5.638 -28.716 1.00 72.29 425 LEU A N 1
ATOM 727 C CA . LEU A 1 91 ? -67.420 5.230 -30.098 1.00 72.67 425 LEU A CA 1
ATOM 728 C C . LEU A 1 91 ? -67.486 6.443 -31.020 1.00 79.90 425 LEU A C 1
ATOM 729 O O . LEU A 1 91 ? -68.235 7.389 -30.763 1.00 79.42 425 LEU A O 1
ATOM 734 N N . ASP A 1 92 ? -66.686 6.413 -32.082 1.00 85.90 426 ASP A N 1
ATOM 735 C CA . ASP A 1 92 ? -66.638 7.502 -33.055 1.00 96.55 426 ASP A CA 1
ATOM 736 C C . ASP A 1 92 ? -67.990 7.689 -33.746 1.00 97.04 426 ASP A C 1
ATOM 737 O O . ASP A 1 92 ? -68.558 6.733 -34.269 1.00 89.21 426 ASP A O 1
ATOM 742 N N . GLU A 1 93 ? -68.493 8.923 -33.751 1.00 104.75 427 GLU A N 1
ATOM 743 C CA . GLU A 1 93 ? -69.814 9.229 -34.313 1.00 105.31 427 GLU A CA 1
ATOM 744 C C . GLU A 1 93 ? -69.977 8.863 -35.790 1.00 102.81 427 GLU A C 1
ATOM 745 O O . GLU A 1 93 ? -71.097 8.773 -36.289 1.00 100.25 427 GLU A O 1
ATOM 751 N N . ARG A 1 94 ? -68.860 8.650 -36.479 1.00 107.12 428 ARG A N 1
ATOM 752 C CA . ARG A 1 94 ? -68.879 8.163 -37.855 1.00 114.72 428 ARG A CA 1
ATOM 753 C C . ARG A 1 94 ? -69.507 6.769 -37.904 1.00 112.43 428 ARG A C 1
ATOM 754 O O . ARG A 1 94 ? -70.013 6.333 -38.940 1.00 114.26 428 ARG A O 1
ATOM 762 N N . ILE A 1 95 ? -69.475 6.078 -36.769 1.00 106.55 429 ILE A N 1
ATOM 763 C CA . ILE A 1 95 ? -70.030 4.735 -36.665 1.00 103.85 429 ILE A CA 1
ATOM 764 C C . ILE A 1 95 ? -71.555 4.743 -36.576 1.00 99.04 429 ILE A C 1
ATOM 765 O O . ILE A 1 95 ? -72.133 5.005 -35.516 1.00 89.63 429 ILE A O 1
ATOM 770 N N . ASP A 1 96 ? -72.195 4.463 -37.708 1.00 62.55 430 ASP A N 1
ATOM 771 C CA . ASP A 1 96 ? -73.641 4.288 -37.771 1.00 56.24 430 ASP A CA 1
ATOM 772 C C . ASP A 1 96 ? -73.950 3.046 -38.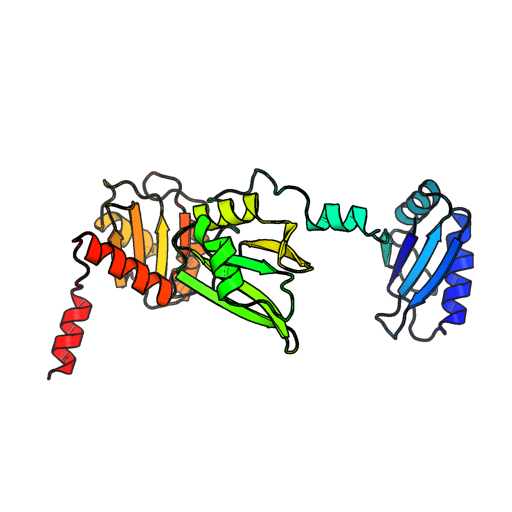593 1.00 44.19 430 ASP A C 1
ATOM 773 O O . ASP A 1 96 ? -73.056 2.243 -38.863 1.00 38.03 430 ASP A O 1
ATOM 778 N N . GLU A 1 97 ? -75.204 2.908 -39.015 1.00 41.83 431 GLU A N 1
ATOM 779 C CA . GLU A 1 97 ? -75.660 1.715 -39.725 1.00 37.20 431 GLU A CA 1
ATOM 780 C C . GLU A 1 97 ? -75.001 1.480 -41.086 1.00 39.83 431 GLU A C 1
ATOM 781 O O . GLU A 1 97 ? -75.083 0.378 -41.633 1.00 36.94 431 GLU A O 1
ATOM 787 N N . PHE A 1 98 ? -74.378 2.512 -41.644 1.00 39.57 432 PHE A N 1
ATOM 788 C CA . PHE A 1 98 ? -73.871 2.434 -43.015 1.00 46.10 432 PHE A CA 1
ATOM 789 C C . PHE A 1 98 ? -72.363 2.217 -43.080 1.00 53.53 432 PHE A C 1
ATOM 790 O O . PHE A 1 98 ? -71.802 2.045 -44.162 1.00 60.94 432 PHE A O 1
ATOM 798 N N . HIS A 1 99 ? -71.723 2.225 -41.917 1.00 49.38 433 HIS A N 1
ATOM 799 C CA . HIS A 1 99 ? -70.289 1.977 -41.804 1.00 51.18 433 HIS A CA 1
ATOM 800 C C . HIS A 1 99 ? -69.913 0.610 -42.387 1.00 45.83 433 HIS A C 1
ATOM 801 O O . HIS A 1 99 ? -70.604 -0.369 -42.146 1.00 38.29 433 HIS A O 1
ATOM 808 N N . PRO A 1 100 ? -68.799 0.534 -43.139 1.00 55.92 434 PRO A N 1
ATOM 809 C CA . PRO A 1 100 ? -68.375 -0.715 -43.799 1.00 49.55 434 PRO A CA 1
ATOM 810 C C . PRO A 1 100 ? -68.183 -1.898 -42.845 1.00 41.34 434 PRO A C 1
ATOM 811 O O . PRO A 1 100 ? -68.165 -3.054 -43.282 1.00 39.39 434 PRO A O 1
ATOM 815 N N . LYS A 1 101 ? -68.055 -1.624 -41.552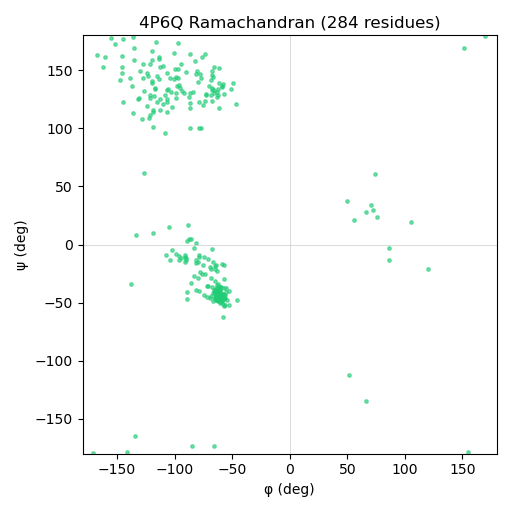 1.00 33.35 435 LYS A N 1
ATOM 816 C CA . LYS A 1 101 ? -67.888 -2.698 -40.595 1.00 30.49 435 LYS A CA 1
ATOM 817 C C . LYS A 1 101 ? -69.205 -3.057 -39.909 1.00 30.48 435 LYS A C 1
ATOM 818 O O . LYS A 1 101 ? -69.262 -4.032 -39.162 1.00 27.17 435 LYS A O 1
ATOM 824 N N . ALA A 1 102 ? -70.245 -2.260 -40.139 1.00 35.31 436 ALA A N 1
ATOM 825 C CA . ALA A 1 102 ? -71.528 -2.483 -39.461 1.00 29.96 436 ALA A CA 1
ATOM 826 C C . ALA A 1 102 ? -72.172 -3.737 -40.001 1.00 27.85 436 ALA A C 1
ATOM 827 O O . ALA A 1 102 ? -72.153 -3.977 -41.203 1.00 27.24 436 ALA A O 1
ATOM 829 N N . THR A 1 103 ? -72.708 -4.550 -39.098 1.00 24.69 437 THR A N 1
ATOM 830 C CA . THR A 1 103 ? -73.406 -5.776 -39.463 1.00 22.80 437 THR A CA 1
ATOM 831 C C . THR A 1 103 ? -74.556 -5.974 -38.468 1.00 21.87 437 THR A C 1
ATOM 832 O O . THR A 1 103 ? -74.708 -5.217 -37.501 1.00 20.50 437 THR A O 1
ATOM 836 N N . ARG A 1 104 ? -75.345 -7.018 -38.685 1.00 21.25 438 ARG A N 1
ATOM 837 C CA . ARG A 1 104 ? -76.428 -7.337 -37.762 1.00 22.62 438 ARG A CA 1
ATOM 838 C C . ARG A 1 104 ? -75.927 -8.096 -36.557 1.00 20.06 438 ARG A C 1
ATOM 839 O O . ARG A 1 104 ? -76.700 -8.435 -35.666 1.00 21.70 438 ARG A O 1
ATOM 847 N N . THR A 1 105 ? -74.622 -8.335 -36.496 1.00 22.94 439 THR A N 1
ATOM 848 C CA . THR A 1 105 ? -74.087 -9.158 -35.424 1.00 19.66 439 THR A CA 1
ATOM 849 C C . THR A 1 105 ? -73.328 -8.350 -34.382 1.00 23.49 439 THR A C 1
ATOM 850 O O . THR A 1 105 ? -72.375 -7.632 -34.703 1.00 23.41 439 THR A O 1
ATOM 854 N N . LEU A 1 106 ? -73.781 -8.471 -33.138 1.00 19.94 440 LEU A N 1
ATOM 855 C CA . LEU A 1 106 ? -73.118 -7.873 -31.985 1.00 20.07 440 LEU A CA 1
ATOM 856 C C . LEU A 1 106 ? -72.037 -8.801 -31.454 1.00 18.39 440 LEU A C 1
ATOM 857 O O . LEU A 1 106 ? -72.309 -9.949 -31.087 1.00 24.09 440 LEU A O 1
ATOM 862 N N . PHE A 1 107 ? -70.805 -8.305 -31.423 1.00 22.23 441 PHE A N 1
ATOM 863 C CA . PHE A 1 107 ? -69.726 -9.012 -30.740 1.00 16.68 441 PHE A CA 1
ATOM 864 C C . PHE A 1 107 ? -69.744 -8.577 -29.294 1.00 17.16 441 PHE A C 1
ATOM 865 O O . PHE A 1 107 ? -69.735 -7.390 -28.996 1.00 18.60 441 PHE A O 1
ATOM 873 N N . ILE A 1 108 ? -69.785 -9.550 -28.400 1.00 20.87 442 ILE A N 1
ATOM 874 C CA . ILE A 1 108 ? -69.813 -9.280 -26.975 1.00 19.82 442 ILE A CA 1
ATOM 875 C C . ILE A 1 108 ? -68.561 -9.916 -26.392 1.00 20.66 442 ILE A C 1
ATOM 876 O O . ILE A 1 108 ? -68.527 -11.129 -26.188 1.00 22.65 442 ILE A O 1
ATOM 881 N N . GLY A 1 109 ? -67.537 -9.105 -26.135 1.00 18.70 443 GLY A N 1
ATOM 882 C CA . GLY A 1 109 ? -66.276 -9.624 -25.632 1.00 20.20 443 GLY A CA 1
ATOM 883 C C . GLY A 1 109 ? -66.122 -9.439 -24.131 1.00 27.33 443 GLY A C 1
ATOM 884 O O . GLY A 1 109 ? -66.857 -8.670 -23.513 1.00 22.39 443 GLY A O 1
ATOM 885 N N . ASN A 1 110 ? -65.162 -10.154 -23.552 1.00 25.40 444 ASN A N 1
ATOM 886 C CA . ASN A 1 110 ? -64.826 -10.038 -22.126 1.00 28.10 444 ASN A CA 1
ATOM 887 C C . ASN A 1 110 ? -65.860 -10.655 -21.185 1.00 33.51 444 ASN A C 1
ATOM 888 O O . ASN A 1 110 ? -66.020 -10.210 -20.052 1.00 37.11 444 ASN A O 1
ATOM 893 N N . LEU A 1 111 ? -66.552 -11.689 -21.651 1.00 36.89 445 LEU A N 1
ATOM 894 C CA . LEU A 1 111 ? -67.545 -12.367 -20.825 1.00 36.15 445 LEU A CA 1
ATOM 895 C C . LEU A 1 111 ? -66.861 -13.083 -19.678 1.00 41.26 445 LEU A C 1
ATOM 896 O O . LEU A 1 111 ? -65.720 -13.531 -19.817 1.00 44.24 445 LEU A O 1
ATOM 901 N N . GLU A 1 112 ? -67.539 -13.197 -18.541 1.00 36.23 446 GLU A N 1
ATOM 902 C CA . GLU A 1 112 ? -66.965 -14.000 -17.473 1.00 41.14 446 GLU A CA 1
ATOM 903 C C . GLU A 1 112 ? -67.376 -15.459 -17.663 1.00 35.89 446 GLU A C 1
ATOM 904 O O . GLU A 1 112 ? -68.280 -15.755 -18.443 1.00 37.86 446 GLU A O 1
ATOM 910 N N . LYS A 1 113 ? -66.673 -16.356 -16.985 1.00 43.17 447 LYS A N 1
ATOM 911 C CA . LYS A 1 113 ? -66.830 -17.794 -17.174 1.00 59.53 447 LYS A CA 1
ATOM 912 C C . LYS A 1 113 ? -68.270 -18.240 -16.985 1.00 61.93 447 LYS A C 1
ATOM 913 O O . LYS A 1 113 ? -68.754 -19.128 -17.681 1.00 70.38 447 LYS A O 1
ATOM 919 N N . THR A 1 114 ? -68.944 -17.616 -16.028 1.00 55.15 448 THR A N 1
ATOM 920 C CA . THR A 1 114 ? -70.253 -18.062 -15.586 1.00 53.25 448 THR A CA 1
ATOM 921 C C . THR A 1 114 ? -71.374 -17.463 -16.423 1.00 42.98 448 THR A C 1
ATOM 922 O O . THR A 1 114 ? -72.545 -17.672 -16.124 1.00 40.93 448 THR A O 1
ATOM 926 N N . THR A 1 115 ? -71.012 -16.718 -17.461 1.00 36.09 449 THR A N 1
ATOM 927 C CA . THR A 1 115 ? -72.000 -16.027 -18.284 1.00 37.12 449 THR A CA 1
ATOM 928 C C . THR A 1 115 ? -72.980 -17.020 -18.895 1.00 39.38 449 THR A C 1
ATOM 929 O O . THR A 1 115 ? -72.601 -18.083 -19.376 1.00 41.41 449 THR A O 1
ATOM 933 N N . THR A 1 116 ? -74.252 -16.672 -18.852 1.00 34.16 450 THR A N 1
ATOM 934 C CA . THR A 1 116 ? -75.273 -17.571 -19.342 1.00 38.23 450 THR A CA 1
ATOM 935 C C . THR A 1 116 ? -76.060 -16.932 -20.507 1.00 37.46 450 THR A C 1
ATOM 936 O O . THR A 1 116 ? -76.074 -15.715 -20.674 1.00 30.94 450 THR A O 1
ATOM 940 N N . TYR A 1 117 ? -76.700 -17.757 -21.325 1.00 39.95 451 TYR A N 1
ATOM 941 C CA . TYR A 1 117 ? -77.540 -17.235 -22.397 1.00 36.89 451 TYR A CA 1
ATOM 942 C C . TYR A 1 117 ? -78.674 -16.379 -21.848 1.00 32.14 451 TYR A C 1
ATOM 943 O O . TYR A 1 117 ? -79.042 -15.370 -22.440 1.00 35.92 451 TYR A O 1
ATOM 952 N N . HIS A 1 118 ? -79.207 -16.780 -20.701 1.00 35.26 452 HIS A N 1
ATOM 953 C CA . HIS A 1 118 ? -80.267 -16.036 -20.043 1.00 39.68 452 HIS A CA 1
ATOM 954 C C . HIS A 1 118 ? -79.824 -14.620 -19.662 1.00 41.48 452 HIS A C 1
ATOM 955 O O . HIS A 1 118 ? -80.599 -13.672 -19.792 1.00 39.62 452 HIS A O 1
ATOM 962 N N . ASP A 1 119 ? -78.580 -14.480 -19.205 1.00 33.49 453 ASP A N 1
ATOM 963 C CA . ASP A 1 119 ? -78.017 -13.175 -18.849 1.00 32.82 453 ASP A CA 1
ATOM 964 C C . ASP A 1 119 ? -77.966 -12.291 -20.082 1.00 28.74 453 ASP A C 1
ATOM 965 O O . ASP A 1 119 ? -78.383 -11.138 -20.050 1.00 38.53 453 ASP A O 1
ATOM 970 N N . LEU A 1 120 ? -77.435 -12.837 -21.168 1.00 27.00 454 LEU A N 1
ATOM 971 C CA . LEU A 1 120 ? -77.288 -12.066 -22.400 1.00 24.37 454 LEU A CA 1
ATOM 972 C C . LEU A 1 120 ? -78.643 -11.664 -22.969 1.00 24.62 454 LEU A C 1
ATOM 973 O O . LEU A 1 120 ? -78.836 -10.523 -23.377 1.00 25.74 454 LEU A O 1
ATOM 978 N N . ARG A 1 121 ? -79.596 -12.588 -22.990 1.00 26.49 455 ARG A N 1
ATOM 979 C CA . ARG A 1 121 ? -80.919 -12.207 -23.475 1.00 28.59 455 ARG A CA 1
ATOM 980 C C . ARG A 1 121 ? -81.513 -11.123 -22.573 1.00 33.16 455 ARG A C 1
ATOM 981 O O . ARG A 1 121 ? -82.101 -10.145 -23.050 1.00 31.15 455 ARG A O 1
ATOM 989 N N . ASN A 1 122 ? -81.320 -11.277 -21.267 1.00 30.31 456 ASN A N 1
ATOM 990 C CA . ASN A 1 122 ? -81.873 -10.326 -20.319 1.00 32.59 456 ASN A CA 1
ATOM 991 C C . ASN A 1 122 ? -81.393 -8.903 -20.570 1.00 33.55 456 ASN A C 1
ATOM 992 O O . ASN A 1 122 ? -82.187 -7.966 -20.531 1.00 35.82 456 ASN A O 1
ATOM 997 N N . ILE A 1 123 ? -80.106 -8.731 -20.859 1.00 29.16 457 ILE A N 1
ATOM 998 C CA . ILE A 1 123 ? -79.631 -7.388 -21.163 1.00 31.39 457 ILE A CA 1
ATOM 999 C C . ILE A 1 123 ? -79.896 -6.945 -22.600 1.00 35.07 457 ILE A C 1
ATOM 1000 O O . ILE A 1 123 ? -80.230 -5.791 -22.829 1.00 35.62 457 ILE A O 1
ATOM 1005 N N . PHE A 1 124 ? -79.747 -7.847 -23.568 1.00 24.72 458 PHE A N 1
ATOM 1006 C CA . PHE A 1 124 ? -79.706 -7.408 -24.967 1.00 26.70 458 PHE A CA 1
ATOM 1007 C C . PHE A 1 124 ? -81.034 -7.475 -25.743 1.00 26.04 458 PHE A C 1
ATOM 1008 O O . PHE A 1 124 ? -81.136 -6.932 -26.841 1.00 27.82 458 PHE A O 1
ATOM 1016 N N . GLN A 1 125 ? -82.050 -8.104 -25.168 1.00 28.58 459 GLN A N 1
ATOM 1017 C CA . GLN A 1 125 ? -83.374 -8.148 -25.825 1.00 28.05 459 GLN A CA 1
ATOM 1018 C C . GLN A 1 125 ? -84.041 -6.772 -25.921 1.00 31.14 459 GLN A C 1
ATOM 1019 O O . GLN A 1 125 ? -84.987 -6.591 -26.684 1.00 37.00 459 GLN A O 1
ATOM 1025 N N . ARG A 1 126 ? -83.550 -5.790 -25.172 1.00 28.26 460 ARG A N 1
ATOM 1026 C CA . ARG A 1 126 ? -84.210 -4.482 -25.157 1.00 32.90 460 ARG A CA 1
ATOM 1027 C C . ARG A 1 126 ? -83.962 -3.710 -26.446 1.00 32.64 460 ARG A C 1
ATOM 1028 O O . ARG A 1 126 ? -84.755 -2.846 -26.820 1.00 41.96 460 ARG A O 1
ATOM 1036 N N . PHE A 1 127 ? -82.856 -4.022 -27.110 1.00 26.46 461 PHE A N 1
ATOM 1037 C CA . PHE A 1 127 ? -82.392 -3.251 -28.250 1.00 28.89 461 PHE A CA 1
ATOM 1038 C C . PHE A 1 127 ? -82.915 -3.766 -29.589 1.00 30.37 461 PHE A C 1
ATOM 1039 O O . PHE A 1 127 ? -82.820 -3.079 -30.594 1.00 34.36 461 PHE A O 1
ATOM 1047 N N . GLY A 1 128 ? -83.454 -4.977 -29.608 1.00 26.44 462 GLY A N 1
ATOM 1048 C CA . GLY A 1 128 ? -84.094 -5.461 -30.813 1.00 26.70 462 GLY A CA 1
ATOM 1049 C C . GLY A 1 128 ? -84.431 -6.926 -30.741 1.00 25.85 462 GLY A C 1
ATOM 1050 O O . GLY A 1 128 ? -84.168 -7.576 -29.733 1.00 29.22 462 GLY A O 1
ATOM 1051 N N . GLU A 1 129 ? -85.035 -7.440 -31.808 1.00 26.67 463 GLU A N 1
ATOM 1052 C CA . GLU A 1 129 ? -85.384 -8.848 -31.893 1.00 27.27 463 GLU A CA 1
ATOM 1053 C C . GLU A 1 129 ? -84.110 -9.633 -32.118 1.00 31.41 463 GLU A C 1
ATOM 1054 O O . GLU A 1 129 ? -83.370 -9.382 -33.074 1.00 30.38 463 GLU A O 1
ATOM 1060 N N . ILE A 1 130 ? -83.864 -10.581 -31.227 1.00 31.48 464 ILE A N 1
ATOM 1061 C CA . ILE A 1 130 ? -82.690 -11.426 -31.298 1.00 27.80 464 ILE A CA 1
ATOM 1062 C C . ILE A 1 130 ? -82.995 -12.613 -32.192 1.00 33.14 464 ILE A C 1
ATOM 1063 O O . ILE A 1 130 ? -84.035 -13.262 -32.043 1.00 33.57 464 ILE A O 1
ATOM 1068 N N . VAL A 1 131 ? -82.105 -12.880 -33.140 1.00 30.83 465 VAL A N 1
ATOM 1069 C CA . VAL A 1 131 ? -82.273 -14.013 -34.045 1.00 27.69 465 VAL A CA 1
ATOM 1070 C C . VAL A 1 131 ? -81.614 -15.242 -33.432 1.00 26.49 465 VAL A C 1
ATOM 1071 O O . VAL A 1 131 ? -82.187 -16.318 -33.415 1.00 28.86 465 VAL A O 1
ATOM 1075 N N . ASP A 1 132 ? -80.391 -15.064 -32.935 1.00 24.77 466 ASP A N 1
ATOM 1076 C CA . ASP A 1 132 ? -79.646 -16.149 -32.323 1.00 36.85 466 ASP A CA 1
ATOM 1077 C C . ASP A 1 132 ? -78.551 -15.565 -31.435 1.00 23.69 466 ASP A C 1
ATOM 1078 O O . ASP A 1 132 ? -78.191 -14.405 -31.572 1.00 23.31 466 ASP A O 1
ATOM 1083 N N . ILE A 1 133 ? -78.040 -16.380 -30.519 1.00 26.10 467 ILE A N 1
ATOM 1084 C CA . ILE A 1 133 ? -76.971 -15.974 -29.622 1.00 26.69 467 ILE A CA 1
ATOM 1085 C C . ILE A 1 133 ? -76.040 -17.168 -29.608 1.00 26.81 467 ILE A C 1
ATOM 1086 O O . ILE A 1 133 ? -76.489 -18.307 -29.558 1.00 28.59 467 ILE A O 1
ATOM 1091 N N . ASP A 1 134 ? -74.745 -16.916 -29.689 1.00 25.03 468 ASP A N 1
ATOM 1092 C CA . ASP A 1 134 ? -73.777 -17.996 -29.704 1.00 29.12 468 ASP A CA 1
ATOM 1093 C C . ASP A 1 134 ? -72.657 -17.586 -28.770 1.00 30.26 468 ASP A C 1
ATOM 1094 O O . ASP A 1 134 ? -71.958 -16.620 -29.049 1.00 27.32 468 ASP A O 1
ATOM 1099 N N . ILE A 1 135 ? -72.514 -18.304 -27.658 1.00 33.83 469 ILE A N 1
ATOM 1100 C CA . ILE A 1 135 ? -71.437 -18.048 -26.712 1.00 31.60 469 ILE A CA 1
ATOM 1101 C C . ILE A 1 135 ? -70.277 -18.923 -27.102 1.00 31.35 469 ILE A C 1
ATOM 1102 O O . ILE A 1 135 ? -70.450 -20.118 -27.327 1.00 34.64 469 ILE A O 1
ATOM 1107 N N . LYS A 1 136 ? -69.091 -18.333 -27.203 1.00 29.99 470 LYS A N 1
ATOM 1108 C CA . LYS A 1 136 ? -67.931 -19.104 -27.630 1.00 31.26 470 LYS A CA 1
ATOM 1109 C C . LYS A 1 136 ? -66.878 -19.200 -26.535 1.00 32.79 470 LYS A C 1
ATOM 1110 O O . LYS A 1 136 ? -66.679 -18.278 -25.735 1.00 32.81 470 LYS A O 1
ATOM 1116 N N . LYS A 1 137 ? -66.215 -20.339 -26.495 1.00 44.68 471 LYS A N 1
ATOM 1117 C CA . LYS A 1 137 ? -65.181 -20.570 -25.521 1.00 53.10 471 LYS A CA 1
ATOM 1118 C C . LYS A 1 137 ? -63.818 -20.256 -26.132 1.00 64.73 471 LYS A C 1
ATOM 1119 O O . LYS A 1 137 ? -63.556 -20.584 -27.292 1.00 60.43 471 LYS A O 1
ATOM 1125 N N . VAL A 1 138 ? -62.973 -19.585 -25.352 1.00 68.00 472 VAL A N 1
ATOM 1126 C CA . VAL A 1 138 ? -61.576 -19.369 -25.704 1.00 63.42 472 VAL A CA 1
ATOM 1127 C C . VAL A 1 138 ? -60.739 -20.222 -24.754 1.00 66.45 472 VAL A C 1
ATOM 1128 O O . VAL A 1 138 ? -60.833 -20.075 -23.535 1.00 58.25 472 VAL A O 1
ATOM 1132 N N . ASN A 1 139 ? -59.943 -21.128 -25.314 1.00 75.66 473 ASN A N 1
ATOM 1133 C CA . ASN A 1 139 ? -59.130 -22.053 -24.524 1.00 82.89 473 ASN A CA 1
ATOM 1134 C C . ASN A 1 139 ? -59.919 -22.909 -23.525 1.00 85.20 473 ASN A C 1
ATOM 1135 O O . ASN A 1 139 ? -59.353 -23.438 -22.564 1.00 93.16 473 ASN A O 1
ATOM 1140 N N . GLY A 1 140 ? -61.221 -23.048 -23.760 1.00 77.35 474 GLY A N 1
ATOM 1141 C CA . GLY A 1 140 ? -62.028 -23.975 -22.989 1.00 75.44 474 GLY A CA 1
ATOM 1142 C C . GLY A 1 140 ? -63.180 -23.370 -22.213 1.00 67.19 474 GLY A C 1
ATOM 1143 O O . GLY A 1 140 ? -64.131 -24.071 -21.861 1.00 70.90 474 GLY A O 1
ATOM 1144 N N . VAL A 1 141 ? -63.103 -22.071 -21.946 1.00 59.12 475 VAL A N 1
ATOM 1145 C CA . VAL A 1 141 ? -64.114 -21.403 -21.125 1.00 59.17 475 VAL A CA 1
ATOM 1146 C C . VAL A 1 141 ? -64.747 -20.220 -21.869 1.00 41.04 475 VAL A C 1
ATOM 1147 O O . VAL A 1 141 ? -64.077 -19.569 -22.674 1.00 42.08 475 VAL A O 1
ATOM 1151 N N . PRO A 1 142 ? -66.039 -19.941 -21.609 1.00 44.54 476 PRO A N 1
ATOM 1152 C CA . PRO A 1 142 ? -66.749 -18.849 -22.289 1.00 42.16 476 PRO A CA 1
ATOM 1153 C C . PRO A 1 142 ? -65.972 -17.547 -22.212 1.00 38.19 476 PRO A C 1
ATOM 1154 O O . PRO A 1 142 ? -65.483 -17.193 -21.138 1.00 37.01 476 PRO A O 1
ATOM 1158 N N . GLN A 1 143 ? -65.853 -16.848 -23.334 1.00 30.74 477 GLN A N 1
ATOM 1159 C CA . GLN A 1 143 ? -65.066 -15.624 -23.373 1.00 42.18 477 GLN A CA 1
ATOM 1160 C C . GLN A 1 143 ? -65.746 -14.525 -24.171 1.00 26.26 477 GLN A C 1
ATOM 1161 O O . GLN A 1 143 ? -65.640 -13.340 -23.846 1.00 31.95 477 GLN A O 1
ATOM 1167 N N . TYR A 1 144 ? -66.469 -14.914 -25.211 1.00 25.95 478 TYR A N 1
ATOM 1168 C CA . TYR A 1 144 ? -67.190 -13.933 -25.993 1.00 25.63 478 TYR A CA 1
ATOM 1169 C C . TYR A 1 144 ? -68.408 -14.570 -26.624 1.00 28.64 478 TYR A C 1
ATOM 1170 O O . TYR A 1 144 ? -68.593 -15.775 -26.542 1.00 25.19 478 TYR A O 1
ATOM 1179 N N . ALA A 1 145 ? -69.237 -13.748 -27.250 1.00 22.05 479 ALA A N 1
ATOM 1180 C CA . ALA A 1 145 ? -70.446 -14.248 -27.867 1.00 20.70 479 ALA A CA 1
ATOM 1181 C C . ALA A 1 145 ? -70.766 -13.466 -29.125 1.00 25.63 479 ALA A C 1
ATOM 1182 O O . ALA A 1 145 ? -70.387 -12.298 -29.252 1.00 24.44 479 ALA A O 1
ATOM 1184 N N . PHE A 1 146 ? -71.463 -14.120 -30.052 1.00 20.19 480 PHE A N 1
ATOM 1185 C CA . PHE A 1 146 ? -72.080 -13.419 -31.167 1.00 20.55 480 PHE A CA 1
ATOM 1186 C C . PHE A 1 146 ? -73.570 -13.386 -30.937 1.00 21.61 480 PHE A C 1
ATOM 1187 O O . PHE A 1 146 ? -74.198 -14.420 -30.711 1.00 27.68 480 PHE A O 1
ATOM 1195 N N . LEU A 1 147 ? -74.126 -12.189 -30.967 1.00 17.61 481 LEU A N 1
ATOM 1196 C CA . LEU A 1 147 ? -75.554 -12.038 -30.790 1.00 22.21 481 LEU A CA 1
ATOM 1197 C C . LEU A 1 147 ? -76.104 -11.399 -32.061 1.00 23.42 481 LEU A C 1
ATOM 1198 O O . LEU A 1 147 ? -75.742 -10.274 -32.405 1.00 25.07 481 LEU A O 1
ATOM 1203 N N . GLN A 1 148 ? -76.956 -12.124 -32.780 1.00 24.19 482 GLN A N 1
ATOM 1204 C CA . GLN A 1 148 ? -77.470 -11.585 -34.019 1.00 21.80 482 GLN A CA 1
ATOM 1205 C C . GLN A 1 148 ? -78.872 -10.974 -33.880 1.00 21.34 482 GLN A C 1
ATOM 1206 O O . GLN A 1 148 ? -79.792 -11.625 -33.390 1.00 20.77 482 GLN A O 1
ATOM 1212 N N . TYR A 1 149 ? -79.015 -9.720 -34.300 1.00 20.84 483 TYR A N 1
ATOM 1213 C CA . TY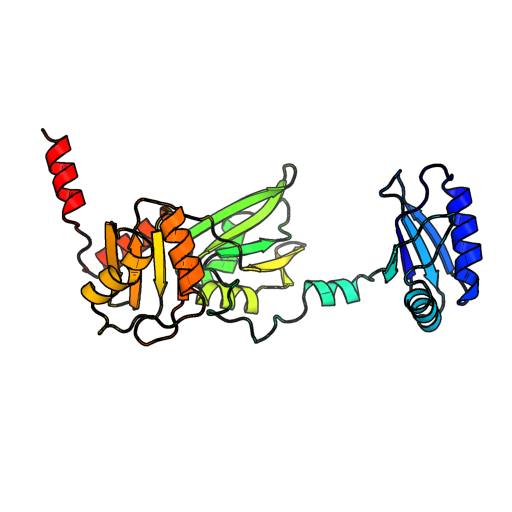R A 1 149 ? -80.331 -9.073 -34.380 1.00 21.60 483 TYR A CA 1
ATOM 1214 C C . TYR A 1 149 ? -80.927 -9.134 -35.779 1.00 24.29 483 TYR A C 1
ATOM 1215 O O . TYR A 1 149 ? -80.262 -9.547 -36.720 1.00 21.88 483 TYR A O 1
ATOM 1224 N N . CYS A 1 150 ? -82.178 -8.683 -35.907 1.00 23.56 484 CYS A N 1
ATOM 1225 C CA . CYS A 1 150 ? -82.865 -8.682 -37.182 1.00 27.41 484 CYS A CA 1
ATOM 1226 C C . CYS A 1 150 ? -82.365 -7.548 -38.064 1.00 25.25 484 CYS A C 1
ATOM 1227 O O . CYS A 1 150 ? -82.461 -7.624 -39.277 1.00 31.09 484 CYS A O 1
ATOM 1230 N N . ASP A 1 151 ? -81.843 -6.491 -37.457 1.00 24.92 485 ASP A N 1
ATOM 1231 C CA . ASP A 1 151 ? -81.340 -5.384 -38.264 1.00 27.13 485 ASP A CA 1
ATOM 1232 C C . ASP A 1 151 ? -80.055 -4.777 -37.681 1.00 25.25 485 ASP A C 1
ATOM 1233 O O . ASP A 1 151 ? -79.577 -5.222 -36.645 1.00 24.75 485 ASP A O 1
ATOM 1238 N N . ILE A 1 152 ? -79.532 -3.742 -38.329 1.00 24.64 486 ILE A N 1
ATOM 1239 C CA . ILE A 1 152 ? -78.257 -3.162 -37.906 1.00 27.40 486 ILE A CA 1
ATOM 1240 C C . ILE A 1 152 ? -78.466 -2.118 -36.814 1.00 31.92 486 ILE A C 1
ATOM 1241 O O . ILE A 1 152 ? -77.623 -1.973 -35.918 1.00 26.05 486 ILE A O 1
ATOM 1246 N N . ALA A 1 153 ? -79.593 -1.407 -36.878 1.00 27.73 487 ALA A N 1
ATOM 1247 C CA . ALA A 1 153 ? -79.907 -0.378 -35.887 1.00 30.89 487 ALA A CA 1
ATOM 1248 C C . ALA A 1 153 ? -79.814 -0.929 -34.464 1.00 28.29 487 ALA A C 1
ATOM 1249 O O . ALA A 1 153 ? -79.292 -0.278 -33.577 1.00 32.82 487 ALA A O 1
ATOM 1251 N N . SER A 1 154 ? -80.287 -2.151 -34.276 1.00 24.69 488 SER A N 1
ATOM 1252 C CA . SER A 1 154 ? -80.300 -2.783 -32.968 1.00 26.36 488 SER A CA 1
ATOM 1253 C C . SER A 1 154 ? -78.898 -2.992 -32.401 1.00 27.06 488 SER A C 1
ATOM 1254 O O . SER A 1 154 ? -78.671 -2.796 -31.207 1.00 21.85 488 SER A O 1
ATOM 1257 N N . VAL A 1 155 ? -77.969 -3.419 -33.244 1.00 22.51 489 VAL A N 1
ATOM 1258 C CA . VAL A 1 155 ? -76.567 -3.554 -32.814 1.00 18.87 489 VAL A CA 1
ATOM 1259 C C . VAL A 1 155 ? -75.988 -2.212 -32.383 1.00 29.11 489 VAL A C 1
ATOM 1260 O O . VAL A 1 155 ? -75.311 -2.123 -31.360 1.00 25.38 489 VAL A O 1
ATOM 1264 N N . CYS A 1 156 ? -76.250 -1.164 -33.159 1.00 25.19 490 CYS A N 1
ATOM 1265 C CA . CYS A 1 156 ? -75.730 0.173 -32.831 1.00 26.20 490 CYS A CA 1
ATOM 1266 C C . CYS A 1 156 ? -76.254 0.660 -31.487 1.00 38.05 490 CYS A C 1
ATOM 1267 O O . CYS A 1 156 ? -75.512 1.229 -30.680 1.00 29.12 490 CYS A O 1
ATOM 1270 N N . LYS A 1 157 ? -77.543 0.447 -31.254 1.00 29.15 491 LYS A N 1
ATOM 1271 C CA . LYS A 1 157 ? -78.154 0.881 -30.004 1.00 32.26 491 LYS A CA 1
ATOM 1272 C C . LYS A 1 157 ? -77.593 0.105 -28.819 1.00 25.45 491 LYS A C 1
ATOM 1273 O O . LYS A 1 157 ? -77.375 0.675 -27.757 1.00 26.63 491 LYS A O 1
ATOM 1279 N N . ALA A 1 158 ? -77.362 -1.193 -29.009 1.00 24.27 492 ALA A N 1
ATOM 1280 C CA . ALA A 1 158 ? -76.827 -2.049 -27.944 1.00 27.67 492 ALA A CA 1
ATOM 1281 C C . ALA A 1 158 ? -75.423 -1.620 -27.558 1.00 26.05 492 ALA A C 1
ATOM 1282 O O . ALA A 1 158 ? -75.064 -1.606 -26.365 1.00 26.70 492 ALA A O 1
ATOM 1284 N N . ILE A 1 159 ? -74.621 -1.301 -28.573 1.00 28.65 493 ILE A N 1
ATOM 1285 C CA . ILE A 1 159 ? -73.253 -0.837 -28.356 1.00 24.88 493 ILE A CA 1
ATOM 1286 C C . ILE A 1 159 ? -73.255 0.482 -27.588 1.00 30.18 493 ILE A C 1
ATOM 1287 O O . ILE A 1 159 ? -72.528 0.639 -26.606 1.00 28.64 493 ILE A O 1
ATOM 1292 N N . LYS A 1 160 ? -74.081 1.426 -28.031 1.00 31.02 494 LYS A N 1
ATOM 1293 C CA . LYS A 1 160 ? -74.139 2.735 -27.393 1.00 35.28 494 LYS A CA 1
ATOM 1294 C C . LYS A 1 160 ? -74.519 2.658 -25.918 1.00 37.55 494 LYS A C 1
ATOM 1295 O O . LYS A 1 160 ? -73.901 3.305 -25.068 1.00 38.59 494 LYS A O 1
ATOM 1301 N N . LYS A 1 161 ? -75.535 1.865 -25.613 1.00 33.40 495 LYS A N 1
ATOM 1302 C CA . LYS A 1 161 ? -76.036 1.791 -24.247 1.00 36.22 495 LYS A CA 1
ATOM 1303 C C . LYS A 1 161 ? -75.168 0.917 -23.333 1.00 35.54 495 LYS A C 1
ATOM 1304 O O . LYS A 1 161 ? -74.949 1.262 -22.182 1.00 34.89 495 LYS A O 1
ATOM 1310 N N . MET A 1 162 ? -74.677 -0.214 -23.841 1.00 28.09 496 MET A N 1
ATOM 1311 C CA . MET A 1 162 ? -74.110 -1.230 -22.951 1.00 24.59 496 MET A CA 1
ATOM 1312 C C . MET A 1 162 ? -72.577 -1.376 -22.976 1.00 33.45 496 MET A C 1
ATOM 1313 O O . MET A 1 162 ? -72.012 -2.091 -22.149 1.00 31.16 496 MET A O 1
ATOM 1318 N N . ASP A 1 163 ? -71.906 -0.725 -23.918 1.00 23.19 497 ASP A N 1
ATOM 1319 C CA . ASP A 1 163 ? -70.461 -0.900 -24.027 1.00 23.83 497 ASP A CA 1
ATOM 1320 C C . ASP A 1 163 ? -69.793 -0.384 -22.755 1.00 27.88 497 ASP A C 1
ATOM 1321 O O . ASP A 1 163 ? -70.047 0.736 -22.332 1.00 31.92 497 ASP A O 1
ATOM 1326 N N . GLY A 1 164 ? -68.965 -1.215 -22.137 1.00 29.26 498 GLY A N 1
ATOM 1327 C CA . GLY A 1 164 ? -68.224 -0.797 -20.955 1.00 26.87 498 GLY A CA 1
ATOM 1328 C C . GLY A 1 164 ? -69.005 -0.979 -19.662 1.00 28.09 498 GLY A C 1
ATOM 1329 O O . GLY A 1 164 ? -68.483 -0.689 -18.575 1.00 30.29 498 GLY A O 1
ATOM 1330 N N . GLU A 1 165 ? -70.260 -1.424 -19.772 1.00 27.15 499 GLU A N 1
ATOM 1331 C CA . GLU A 1 165 ? -71.057 -1.707 -18.589 1.00 35.62 499 GLU A CA 1
ATOM 1332 C C . GLU A 1 165 ? -70.693 -3.073 -18.061 1.00 28.16 499 GLU A C 1
ATOM 1333 O O . GLU A 1 165 ? -70.364 -3.964 -18.817 1.00 26.89 499 GLU A O 1
ATOM 1339 N N . TYR A 1 166 ? -70.749 -3.245 -16.751 1.00 32.31 500 TYR A N 1
ATOM 1340 C CA . TYR A 1 166 ? -70.361 -4.516 -16.178 1.00 30.67 500 TYR A CA 1
ATOM 1341 C C . TYR A 1 166 ? -71.441 -5.569 -16.346 1.00 37.86 500 TYR A C 1
ATOM 1342 O O . TYR A 1 166 ? -72.641 -5.271 -16.287 1.00 34.93 500 TYR A O 1
ATOM 1351 N N . LEU A 1 167 ? -71.007 -6.799 -16.576 1.00 29.08 501 LEU A N 1
ATOM 1352 C CA . LEU A 1 167 ? -71.884 -7.953 -16.512 1.00 38.61 501 LEU A CA 1
ATOM 1353 C C . LEU A 1 167 ? -71.141 -8.885 -15.584 1.00 34.74 501 LEU A C 1
ATOM 1354 O O . LEU A 1 167 ? -70.100 -9.421 -15.943 1.00 39.20 501 LEU A O 1
ATOM 1359 N N . GLY A 1 168 ? -71.644 -9.045 -14.365 1.00 34.29 502 GLY A N 1
ATOM 1360 C CA . GLY A 1 168 ? -70.856 -9.699 -13.340 1.00 36.91 502 GLY A CA 1
ATOM 1361 C C . GLY A 1 168 ? -69.669 -8.797 -13.057 1.00 41.12 502 GLY A C 1
ATOM 1362 O O . GLY A 1 168 ? -69.823 -7.582 -12.941 1.00 40.94 502 GLY A O 1
ATOM 1363 N N . ASN A 1 169 ? -68.479 -9.377 -12.977 1.00 37.76 503 ASN A N 1
ATOM 1364 C CA . ASN A 1 169 ? -67.296 -8.610 -12.626 1.00 38.72 503 ASN A CA 1
ATOM 1365 C C . ASN A 1 169 ? -66.558 -7.995 -13.810 1.00 36.41 503 ASN A C 1
ATOM 1366 O O . ASN A 1 169 ? -65.526 -7.356 -13.639 1.00 37.01 503 ASN A O 1
ATOM 1371 N N . ASN A 1 170 ? -67.105 -8.167 -15.008 1.00 33.14 504 ASN A N 1
ATOM 1372 C CA . ASN A 1 170 ? -66.389 -7.808 -16.237 1.00 32.62 504 ASN A CA 1
ATOM 1373 C C . ASN A 1 170 ? -67.065 -6.714 -17.033 1.00 33.39 504 ASN A C 1
ATOM 1374 O O . ASN A 1 170 ? -68.278 -6.770 -17.264 1.00 30.38 504 ASN A O 1
ATOM 1379 N N . ARG A 1 171 ? -66.286 -5.744 -17.497 1.00 28.94 505 ARG A N 1
ATOM 1380 C CA . ARG A 1 171 ? -66.819 -4.735 -18.407 1.00 28.21 505 ARG A CA 1
ATOM 1381 C C . ARG A 1 171 ? -67.045 -5.327 -19.777 1.00 30.77 505 ARG A C 1
ATOM 1382 O O . ARG A 1 171 ? -66.144 -5.962 -20.340 1.00 33.46 505 ARG A O 1
ATOM 1390 N N . LEU A 1 172 ? -68.249 -5.145 -20.321 1.00 24.49 506 LEU A N 1
ATOM 1391 C CA . LEU A 1 172 ? -68.537 -5.660 -21.665 1.00 23.82 506 LEU A CA 1
ATOM 1392 C C . LEU A 1 172 ? -67.728 -4.917 -22.721 1.00 21.36 506 LEU A C 1
ATOM 1393 O O . LEU A 1 172 ? -67.658 -3.692 -22.702 1.00 32.95 506 LEU A O 1
ATOM 1398 N N . LYS A 1 173 ? -67.109 -5.665 -23.635 1.00 22.16 507 LYS A N 1
ATOM 1399 C CA . LYS A 1 173 ? -66.418 -5.061 -24.767 1.00 21.45 507 LYS A CA 1
ATOM 1400 C C . LYS A 1 173 ? -67.243 -5.338 -26.013 1.00 23.61 507 LYS A C 1
ATOM 1401 O O . LYS A 1 173 ? -67.148 -6.413 -26.621 1.00 23.57 507 LYS A O 1
ATOM 1407 N N . LEU A 1 174 ? -68.064 -4.370 -26.381 1.00 20.43 508 LEU A N 1
ATOM 1408 C CA . LEU A 1 174 ? -69.039 -4.597 -27.449 1.00 23.08 508 LEU A CA 1
ATOM 1409 C C . LEU A 1 174 ? -68.543 -4.026 -28.749 1.00 24.52 508 LEU A C 1
ATOM 1410 O O . LEU A 1 174 ? -67.806 -3.044 -28.764 1.00 25.18 508 LEU A O 1
ATOM 1415 N N . GLY A 1 175 ? -68.977 -4.628 -29.851 1.00 26.49 509 GLY A N 1
ATOM 1416 C CA . GLY A 1 175 ? -68.650 -4.094 -31.152 1.00 21.83 509 GLY A CA 1
ATOM 1417 C C . GLY A 1 175 ? -69.431 -4.794 -32.246 1.00 24.99 509 GLY A C 1
ATOM 1418 O O . GLY A 1 175 ? -70.243 -5.679 -31.977 1.00 19.31 509 GLY A O 1
ATOM 1419 N N . PHE A 1 176 ? -69.195 -4.388 -33.488 1.00 30.81 510 PHE A N 1
ATOM 1420 C CA . PHE A 1 176 ? -69.778 -5.101 -34.622 1.00 28.83 510 PHE A CA 1
ATOM 1421 C C . PHE A 1 176 ? -69.039 -6.402 -34.761 1.00 26.60 510 PHE A C 1
ATOM 1422 O O . PHE A 1 176 ? -67.804 -6.419 -34.759 1.00 27.14 510 PHE A O 1
ATOM 1430 N N . GLY A 1 177 ? -69.773 -7.503 -34.845 1.00 22.48 511 GLY A N 1
ATOM 1431 C CA . GLY A 1 177 ? -69.132 -8.773 -35.125 1.00 24.88 511 GLY A CA 1
ATOM 1432 C C . GLY A 1 177 ? -69.092 -8.968 -36.632 1.00 31.61 511 GLY A C 1
ATOM 1433 O O . GLY A 1 177 ? -69.966 -8.482 -37.331 1.00 32.30 511 GLY A O 1
ATOM 1434 N N . LYS A 1 178 ? -68.077 -9.645 -37.153 1.00 37.39 512 LYS A N 1
ATOM 1435 C CA . LYS A 1 178 ? -68.131 -10.043 -38.559 1.00 46.54 512 LYS A CA 1
ATOM 1436 C C . LYS A 1 178 ? -69.242 -11.081 -38.695 1.00 47.15 512 LYS A C 1
ATOM 1437 O O . LYS A 1 178 ? -69.492 -11.849 -37.765 1.00 41.49 512 LYS A O 1
ATOM 1443 N N . SER A 1 179 ? -69.941 -11.090 -39.826 1.00 49.02 513 SER A N 1
ATOM 1444 C CA . SER A 1 179 ? -70.942 -12.131 -40.049 1.00 42.47 513 SER A CA 1
ATOM 1445 C C . SER A 1 179 ? -70.343 -13.211 -40.933 1.00 34.15 513 SER A C 1
ATOM 1446 O O . SER A 1 179 ? -69.536 -12.917 -41.815 1.00 48.52 513 SER A O 1
ATOM 1449 N N . MET A 1 180 ? -70.710 -14.462 -40.685 1.00 29.64 514 MET A N 1
ATOM 1450 C CA . MET A 1 180 ? -70.231 -15.545 -41.533 1.00 33.43 514 MET A CA 1
ATOM 1451 C C . MET A 1 180 ? -70.844 -15.397 -42.910 1.00 38.06 514 MET A C 1
ATOM 1452 O O . MET A 1 180 ? -72.036 -15.136 -43.033 1.00 29.30 514 MET A O 1
ATOM 1457 N N . PRO A 1 181 ? -70.020 -15.548 -43.948 1.00 28.86 515 PRO A N 1
ATOM 1458 C CA . PRO A 1 181 ? -70.515 -15.468 -45.325 1.00 27.38 515 PRO A CA 1
ATOM 1459 C C . PRO A 1 181 ? -71.547 -16.562 -45.591 1.00 30.11 515 PRO A C 1
ATOM 1460 O O . PRO A 1 181 ? -71.360 -17.695 -45.122 1.00 30.07 515 PRO A O 1
ATOM 1464 N N . THR A 1 182 ? -72.624 -16.223 -46.304 1.00 27.36 516 THR A N 1
ATOM 1465 C CA . THR A 1 182 ? -73.606 -17.220 -46.766 1.00 26.00 516 THR A CA 1
ATOM 1466 C C . THR A 1 182 ? -73.969 -16.922 -48.217 1.00 29.93 516 THR A C 1
ATOM 1467 O O . THR A 1 182 ? -73.505 -15.934 -48.779 1.00 27.65 516 THR A O 1
ATOM 1471 N N . ASN A 1 183 ? -74.831 -17.734 -48.825 1.00 31.05 517 ASN A N 1
ATOM 1472 C CA . ASN A 1 183 ? -75.243 -17.453 -50.199 1.00 36.15 517 ASN A CA 1
ATOM 1473 C C . ASN A 1 183 ? -76.469 -16.530 -50.294 1.00 27.35 517 ASN A C 1
ATOM 1474 O O . ASN A 1 183 ? -77.102 -16.414 -51.349 1.00 27.29 517 ASN A O 1
ATOM 1479 N N . CYS A 1 184 ? -76.776 -15.841 -49.203 1.00 25.09 518 CYS A N 1
ATOM 1480 C CA . CYS A 1 184 ? -78.005 -15.053 -49.149 1.00 22.70 518 CYS A CA 1
ATOM 1481 C C . CYS A 1 184 ? -77.711 -13.669 -48.628 1.00 24.41 518 CYS A C 1
ATOM 1482 O O . CYS A 1 184 ? -77.118 -13.499 -47.564 1.00 24.22 518 CYS A O 1
ATOM 1485 N N . VAL A 1 185 ? -78.107 -12.680 -49.409 1.00 18.72 519 VAL A N 1
ATOM 1486 C CA . VAL A 1 185 ? -77.855 -11.287 -49.077 1.00 18.14 519 VAL A CA 1
ATOM 1487 C C . VAL A 1 185 ? -79.117 -10.731 -48.407 1.00 22.03 519 VAL A C 1
ATOM 1488 O O . VAL A 1 185 ? -80.221 -11.092 -48.789 1.00 23.20 519 VAL A O 1
ATOM 1492 N N . TRP A 1 186 ? -78.950 -9.867 -47.415 1.00 21.35 520 TRP A N 1
ATOM 1493 C CA . TRP A 1 186 ? -80.069 -9.227 -46.744 1.00 22.52 520 TRP A CA 1
ATOM 1494 C C . TRP A 1 186 ? -79.940 -7.744 -46.997 1.00 19.27 520 TRP A C 1
ATOM 1495 O O . TRP A 1 186 ? -78.859 -7.200 -46.866 1.00 18.08 520 TRP A O 1
ATOM 1506 N N . LEU A 1 187 ? -81.032 -7.094 -47.370 1.00 14.83 521 LEU A N 1
ATOM 1507 C CA . LEU A 1 187 ? -81.028 -5.657 -47.649 1.00 17.92 521 LEU A CA 1
ATOM 1508 C C . LEU A 1 187 ? -82.049 -4.983 -46.771 1.00 18.59 521 LEU A C 1
ATOM 1509 O O . LEU A 1 187 ? -83.115 -5.536 -46.529 1.00 16.55 521 LEU A O 1
ATOM 1514 N N . ASP A 1 188 ? -81.750 -3.771 -46.329 1.00 16.59 522 ASP A N 1
ATOM 1515 C CA . ASP A 1 188 ? -82.691 -3.018 -45.526 1.00 18.63 522 ASP A CA 1
ATOM 1516 C C . ASP A 1 188 ? -82.665 -1.569 -45.980 1.00 24.00 522 ASP A C 1
ATOM 1517 O O . ASP A 1 188 ? -81.596 -1.038 -46.330 1.00 26.50 522 ASP A O 1
ATOM 1522 N N . GLY A 1 189 ? -83.838 -0.941 -45.978 1.00 25.24 523 GLY A N 1
ATOM 1523 C CA . GLY A 1 189 ? -83.979 0.475 -46.287 1.00 24.01 523 GLY A CA 1
ATOM 1524 C C . GLY A 1 189 ? -84.571 0.741 -47.658 1.00 26.78 523 GLY A C 1
ATOM 1525 O O . GLY A 1 189 ? -84.434 1.832 -48.196 1.00 31.18 523 GLY A O 1
ATOM 1526 N N . LEU A 1 190 ? -85.232 -0.260 -48.221 1.00 23.85 524 LEU A N 1
ATOM 1527 C CA . LEU A 1 190 ? -85.791 -0.165 -49.561 1.00 26.97 524 LEU A CA 1
ATOM 1528 C C . LEU A 1 190 ? -87.165 0.512 -49.521 1.00 32.49 524 LEU A C 1
ATOM 1529 O O . LEU A 1 190 ? -88.015 0.134 -48.728 1.00 31.77 524 LEU A O 1
ATOM 1534 N N . SER A 1 191 ? -87.391 1.501 -50.376 1.00 36.16 525 SER A N 1
ATOM 1535 C CA . SER A 1 191 ? -88.724 2.084 -50.495 1.00 42.80 525 SER A CA 1
ATOM 1536 C C . SER A 1 191 ? -89.712 1.059 -51.053 1.00 43.05 525 SER A C 1
ATOM 1537 O O . SER A 1 191 ? -89.333 0.132 -51.776 1.00 34.77 525 SER A O 1
ATOM 1540 N N . SER A 1 192 ? -90.983 1.228 -50.708 1.00 48.16 526 SER A N 1
ATOM 1541 C CA . SER A 1 192 ? -92.012 0.277 -51.118 1.00 45.71 526 SER A CA 1
ATOM 1542 C C . SER A 1 192 ? -92.280 0.323 -52.622 1.00 39.22 526 SER A C 1
ATOM 1543 O O . SER A 1 192 ? -92.827 -0.620 -53.180 1.00 44.57 526 SER A O 1
ATOM 1546 N N . ASN A 1 193 ? -91.887 1.406 -53.283 1.00 39.71 527 ASN A N 1
ATOM 1547 C CA . ASN A 1 193 ? -92.059 1.482 -54.730 1.00 48.53 527 ASN A CA 1
ATOM 1548 C C . ASN A 1 193 ? -91.014 0.704 -55.541 1.00 48.20 527 ASN A C 1
ATOM 1549 O O . ASN A 1 193 ? -91.188 0.531 -56.738 1.00 48.66 527 ASN A O 1
ATOM 1554 N N . VAL A 1 194 ? -89.942 0.234 -54.898 1.00 37.72 528 VAL A N 1
ATOM 1555 C CA . VAL A 1 194 ? -88.915 -0.559 -55.591 1.00 28.44 528 VAL A CA 1
ATOM 1556 C C . VAL A 1 194 ? -89.519 -1.852 -56.123 1.00 33.34 528 VAL A C 1
ATOM 1557 O O . VAL A 1 194 ? -90.246 -2.533 -55.406 1.00 35.69 528 VAL A O 1
ATOM 1561 N N . SER A 1 195 ? -89.235 -2.201 -57.372 1.00 31.85 529 SER A N 1
ATOM 1562 C CA . SER A 1 195 ? -89.842 -3.401 -57.951 1.00 31.47 529 SER A CA 1
ATOM 1563 C C . SER A 1 195 ? -88.944 -4.632 -57.814 1.00 35.24 529 SER A C 1
ATOM 1564 O O . SER A 1 195 ? -87.714 -4.510 -57.710 1.00 28.36 529 SER A O 1
ATOM 1567 N N . ASP A 1 196 ? -89.560 -5.814 -57.831 1.00 30.10 530 ASP A N 1
ATOM 1568 C CA . ASP A 1 196 ? -88.815 -7.073 -57.787 1.00 33.56 530 ASP A CA 1
ATOM 1569 C C . ASP A 1 196 ? -87.977 -7.231 -59.044 1.00 32.87 530 ASP A C 1
ATOM 1570 O O . ASP A 1 196 ? -86.925 -7.870 -59.025 1.00 32.71 530 ASP A O 1
ATOM 1575 N N . GLN A 1 197 ? -88.490 -6.676 -60.140 1.00 33.37 531 GLN A N 1
ATOM 1576 C CA . GLN A 1 197 ? -87.831 -6.717 -61.432 1.00 36.92 531 GLN A CA 1
ATOM 1577 C C . GLN A 1 197 ? -86.455 -6.061 -61.290 1.00 31.32 531 GLN A C 1
ATOM 1578 O O . GLN A 1 197 ? -85.436 -6.609 -61.725 1.00 30.88 531 GLN A O 1
ATOM 1584 N N . TYR A 1 198 ? -86.447 -4.881 -60.676 1.00 31.13 532 TYR A N 1
ATOM 1585 C CA . TYR A 1 198 ? -85.227 -4.100 -60.518 1.00 32.41 532 TYR A CA 1
ATOM 1586 C C . TYR A 1 198 ? -84.205 -4.836 -59.671 1.00 28.49 532 TYR A C 1
ATOM 1587 O O . TYR A 1 198 ? -83.032 -4.886 -60.013 1.00 28.07 532 TYR A O 1
ATOM 1596 N N . LEU A 1 199 ? -84.670 -5.402 -58.560 1.00 29.06 533 LEU A N 1
ATOM 1597 C CA . LEU A 1 199 ? -83.792 -6.073 -57.597 1.00 26.76 533 LEU A CA 1
ATOM 1598 C C . LEU A 1 199 ? -83.144 -7.273 -58.254 1.00 30.62 533 LEU A C 1
ATOM 1599 O O . LEU A 1 199 ? -81.930 -7.447 -58.181 1.00 29.88 533 LEU A O 1
ATOM 1604 N N . THR A 1 200 ? -83.958 -8.069 -58.950 1.00 28.99 534 THR A N 1
ATOM 1605 C CA . THR A 1 200 ? -83.457 -9.230 -59.667 1.00 26.82 534 THR A CA 1
ATOM 1606 C C . THR A 1 200 ? -82.439 -8.821 -60.728 1.00 30.71 534 THR A C 1
ATOM 1607 O O . THR A 1 200 ? -81.349 -9.390 -60.801 1.00 34.15 534 THR A O 1
ATOM 1611 N N . ARG A 1 201 ? -82.799 -7.849 -61.562 1.00 30.56 535 ARG A N 1
ATOM 1612 C CA . ARG A 1 201 ? -81.889 -7.436 -62.616 1.00 33.20 535 ARG A CA 1
ATOM 1613 C C . ARG A 1 201 ? -80.630 -6.806 -62.027 1.00 37.13 535 ARG A C 1
ATOM 1614 O O . ARG A 1 201 ? -79.528 -7.075 -62.494 1.00 34.23 535 ARG A O 1
ATOM 1622 N N . HIS A 1 202 ? -80.780 -5.993 -60.985 1.00 34.13 536 HIS A N 1
ATOM 1623 C CA . HIS A 1 202 ? -79.591 -5.356 -60.427 1.00 34.45 536 HIS A CA 1
ATOM 1624 C C . HIS A 1 202 ? -78.620 -6.390 -59.846 1.00 29.30 536 HIS A C 1
ATOM 1625 O O . HIS A 1 202 ? -77.434 -6.370 -60.152 1.00 30.96 536 HIS A O 1
ATOM 1632 N N . PHE A 1 203 ? -79.131 -7.314 -59.047 1.00 27.20 537 PHE A N 1
ATOM 1633 C CA . PHE A 1 203 ? -78.264 -8.254 -58.344 1.00 26.52 537 PHE A CA 1
ATOM 1634 C C . PHE A 1 203 ? -77.760 -9.405 -59.194 1.00 34.96 537 PHE A C 1
ATOM 1635 O O . PHE A 1 203 ? -76.849 -10.141 -58.786 1.00 32.09 537 PHE A O 1
ATOM 1643 N N . CYS A 1 204 ? -78.304 -9.515 -60.402 1.00 30.66 538 CYS A N 1
ATOM 1644 C CA . CYS A 1 204 ? -77.787 -10.473 -61.362 1.00 33.50 538 CYS A CA 1
ATOM 1645 C C . CYS A 1 204 ? -76.369 -10.161 -61.802 1.00 35.81 538 CYS A C 1
ATOM 1646 O O . CYS A 1 204 ? -75.694 -11.033 -62.337 1.00 43.37 538 CYS A O 1
ATOM 1649 N N . ARG A 1 205 ? -75.912 -8.930 -61.593 1.00 40.77 539 ARG A N 1
ATOM 1650 C CA . ARG A 1 205 ? -74.542 -8.582 -61.984 1.00 40.84 539 ARG A CA 1
ATOM 1651 C C . ARG A 1 205 ? -73.524 -9.369 -61.162 1.00 37.85 539 ARG A C 1
ATOM 1652 O O . ARG A 1 205 ? -72.370 -9.504 -61.566 1.00 40.65 539 ARG A O 1
ATOM 1660 N N . TYR A 1 206 ? -73.940 -9.869 -59.998 1.00 34.79 540 TYR A N 1
ATOM 1661 C CA . TYR A 1 206 ? -73.013 -10.616 -59.142 1.00 47.67 540 TYR A CA 1
ATOM 1662 C C . TYR A 1 206 ? -73.089 -12.122 -59.369 1.00 48.74 540 TYR A C 1
ATOM 1663 O O . TYR A 1 206 ? -72.236 -12.877 -58.901 1.00 39.08 540 TYR A O 1
ATOM 1672 N N . GLY A 1 207 ? -74.109 -12.547 -60.106 1.00 39.25 541 GLY A N 1
ATOM 1673 C CA . GLY A 1 207 ? -74.323 -13.950 -60.384 1.00 42.02 541 GLY A CA 1
ATOM 1674 C C . GLY A 1 207 ? -75.814 -14.154 -60.572 1.00 39.98 541 GLY A C 1
ATOM 1675 O O . GLY A 1 207 ? -76.594 -13.251 -60.287 1.00 35.41 541 GLY A O 1
ATOM 1676 N N . PRO A 1 208 ? -76.217 -15.336 -61.060 1.00 44.55 542 PRO A N 1
ATOM 1677 C CA . PRO A 1 208 ? -77.640 -15.658 -61.261 1.00 37.73 542 PRO A CA 1
ATOM 1678 C C . PRO A 1 208 ? -78.435 -15.619 -59.945 1.00 38.89 542 PRO A C 1
ATOM 1679 O O . PRO A 1 208 ? -78.159 -16.378 -59.017 1.00 35.41 542 PRO A O 1
ATOM 1683 N N . VAL A 1 209 ? -79.407 -14.717 -59.863 1.00 37.81 543 VAL A N 1
ATOM 1684 C CA . VAL A 1 209 ? -80.238 -14.608 -58.666 1.00 34.97 543 VAL A CA 1
ATOM 1685 C C . VAL A 1 209 ? -81.244 -15.750 -58.638 1.00 37.10 543 VAL A C 1
ATOM 1686 O O . VAL A 1 209 ? -82.043 -15.903 -59.568 1.00 35.90 543 VAL A O 1
ATOM 1690 N N . VAL A 1 210 ? -81.191 -16.573 -57.594 1.00 34.10 544 VAL A N 1
ATOM 1691 C CA . VAL A 1 210 ? -82.120 -17.699 -57.483 1.00 36.09 544 VAL A CA 1
ATOM 1692 C C . VAL A 1 210 ? -83.526 -17.164 -57.225 1.00 30.56 544 VAL A C 1
ATOM 1693 O O . VAL A 1 210 ? -84.492 -17.600 -57.848 1.00 34.47 544 VAL A O 1
ATOM 1697 N N . LYS A 1 211 ? -83.625 -16.212 -56.303 1.00 35.04 545 LYS A N 1
ATOM 1698 C CA . LYS A 1 211 ? -84.879 -15.521 -56.045 1.00 37.99 545 LYS A CA 1
ATOM 1699 C C . LYS A 1 211 ? -84.663 -14.283 -55.190 1.00 34.09 545 LYS A C 1
ATOM 1700 O O . LYS A 1 211 ? -83.605 -14.098 -54.567 1.00 29.48 545 LYS A O 1
ATOM 1706 N N . VAL A 1 212 ? -85.662 -13.414 -55.187 1.00 22.74 546 VAL A N 1
ATOM 1707 C CA . VAL A 1 212 ? -85.651 -12.288 -54.294 1.00 24.28 546 VAL A CA 1
ATOM 1708 C C . VAL A 1 212 ? -86.884 -12.444 -53.419 1.00 26.43 546 VAL A C 1
ATOM 1709 O O . VAL A 1 212 ? -87.904 -12.866 -53.900 1.00 27.15 546 VAL A O 1
ATOM 1713 N N . VAL A 1 213 ? -86.764 -12.160 -52.129 1.00 25.01 547 VAL A N 1
ATOM 1714 C CA . VAL A 1 213 ? -87.909 -12.188 -51.236 1.00 26.93 547 VAL A CA 1
ATOM 1715 C C . VAL A 1 213 ? -88.010 -10.809 -50.627 1.00 23.74 547 VAL A C 1
ATOM 1716 O O . VAL A 1 213 ? -87.195 -10.442 -49.790 1.00 17.81 547 VAL A O 1
ATOM 1720 N N . PHE A 1 214 ? -89.020 -10.049 -51.030 1.00 19.20 548 PHE A N 1
ATOM 1721 C CA . PHE A 1 214 ? -89.130 -8.653 -50.626 1.00 25.50 548 PHE A CA 1
ATOM 1722 C C . PHE A 1 214 ? -90.251 -8.484 -49.588 1.00 30.91 548 PHE A C 1
ATOM 1723 O O . PHE A 1 214 ? -91.424 -8.693 -49.901 1.00 24.62 548 PHE A O 1
ATOM 1731 N N . ASP A 1 215 ? -89.887 -8.121 -48.359 1.00 19.73 549 ASP A N 1
ATOM 1732 C CA . ASP A 1 215 ? -90.873 -7.737 -47.339 1.00 22.34 549 ASP A CA 1
ATOM 1733 C C . ASP A 1 215 ? -91.128 -6.250 -47.537 1.00 22.67 549 ASP A C 1
ATOM 1734 O O . ASP A 1 215 ? -90.323 -5.418 -47.118 1.00 26.58 549 ASP A O 1
ATOM 1739 N N . ARG A 1 216 ? -92.232 -5.920 -48.193 1.00 23.77 550 ARG A N 1
ATOM 1740 C CA . ARG A 1 216 ? -92.535 -4.543 -48.570 1.00 29.79 550 ARG A CA 1
ATOM 1741 C C . ARG A 1 216 ? -93.140 -3.726 -47.444 1.00 32.19 550 ARG A C 1
ATOM 1742 O O . ARG A 1 216 ? -93.239 -2.511 -47.550 1.00 43.54 550 ARG A O 1
ATOM 1750 N N . LEU A 1 217 ? -93.561 -4.390 -46.377 1.00 30.62 551 LEU A N 1
ATOM 1751 C CA . LEU A 1 217 ? -94.037 -3.672 -45.189 1.00 30.13 551 LEU A CA 1
ATOM 1752 C C . LEU A 1 217 ? -92.862 -3.178 -44.353 1.00 28.10 551 LEU A C 1
ATOM 1753 O O . LEU A 1 217 ? -92.946 -2.161 -43.677 1.00 35.12 551 LEU A O 1
ATOM 1758 N N . LYS A 1 218 ? -91.753 -3.906 -44.420 1.00 27.24 552 LYS A N 1
ATOM 1759 C CA . LYS A 1 218 ? -90.584 -3.576 -43.621 1.00 26.96 552 LYS A CA 1
ATOM 1760 C C . LYS A 1 218 ? -89.481 -2.916 -44.439 1.00 25.55 552 LYS A C 1
ATOM 1761 O O . LYS A 1 218 ? -88.541 -2.368 -43.871 1.00 29.55 552 LYS A O 1
ATOM 1767 N N . GLY A 1 219 ? -89.586 -2.979 -45.765 1.00 24.67 553 GLY A N 1
ATOM 1768 C CA . GLY A 1 219 ? -88.553 -2.441 -46.633 1.00 24.22 553 GLY A CA 1
ATOM 1769 C C . GLY A 1 219 ? -87.256 -3.244 -46.635 1.00 24.14 553 GLY A C 1
ATOM 1770 O O . GLY A 1 219 ? -86.166 -2.676 -46.791 1.00 24.80 553 GLY A O 1
ATOM 1771 N N . MET A 1 220 ? -87.370 -4.566 -46.487 1.00 20.44 554 MET A N 1
ATOM 1772 C CA . MET A 1 220 ? -86.213 -5.457 -46.453 1.00 24.43 554 MET A CA 1
ATOM 1773 C C . MET A 1 220 ? -86.392 -6.565 -47.461 1.00 19.80 554 MET A C 1
ATOM 1774 O O . MET A 1 220 ? -87.527 -6.941 -47.787 1.00 22.13 554 MET A O 1
ATOM 1779 N N . ALA A 1 221 ? -85.278 -7.130 -47.911 1.00 15.58 555 ALA A N 1
ATOM 1780 C CA . ALA A 1 221 ? -85.326 -8.190 -48.913 1.00 19.19 555 ALA A CA 1
ATOM 1781 C C . ALA A 1 221 ? -84.230 -9.206 -48.709 1.00 22.07 555 ALA A C 1
ATOM 1782 O O . ALA A 1 221 ? -83.149 -8.873 -48.230 1.00 17.83 555 ALA A O 1
ATOM 1784 N N . LEU A 1 222 ? -84.514 -10.456 -49.049 1.00 19.01 556 LEU A N 1
ATOM 1785 C CA . LEU A 1 222 ? -83.449 -11.431 -49.239 1.00 15.88 556 LEU A CA 1
ATOM 1786 C C . LEU A 1 222 ? -83.151 -11.532 -50.740 1.00 19.80 556 LEU A C 1
ATOM 1787 O O . LEU A 1 222 ? -84.062 -11.559 -51.566 1.00 18.28 556 LEU A O 1
ATOM 1792 N N . VAL A 1 223 ? -81.875 -11.569 -51.089 1.00 17.36 557 VAL A N 1
ATOM 1793 C CA . VAL A 1 223 ? -81.470 -11.878 -52.459 1.00 18.36 557 VAL A CA 1
ATOM 1794 C C . VAL A 1 223 ? -80.637 -13.126 -52.359 1.00 21.68 557 VAL A C 1
ATOM 1795 O O . VAL A 1 223 ? -79.559 -13.129 -51.745 1.00 26.78 557 VAL A O 1
ATOM 1799 N N . LEU A 1 224 ? -81.149 -14.199 -52.936 1.00 23.45 558 LEU A N 1
ATOM 1800 C CA . LEU A 1 224 ? -80.567 -15.501 -52.731 1.00 29.79 558 LEU A CA 1
ATOM 1801 C C . LEU A 1 224 ? -79.793 -15.948 -53.975 1.00 30.96 558 LEU A C 1
ATOM 1802 O O . LEU A 1 224 ? -80.292 -15.843 -55.105 1.00 32.17 558 LEU A O 1
ATOM 1807 N N . TYR A 1 225 ? -78.584 -16.450 -53.750 1.00 25.42 559 TYR A N 1
ATOM 1808 C CA . TYR A 1 225 ? -77.720 -16.995 -54.811 1.00 30.96 559 TYR A CA 1
ATOM 1809 C C . TYR A 1 225 ? -77.397 -18.458 -54.568 1.00 32.65 559 TYR A C 1
ATOM 1810 O O . TYR A 1 225 ? -77.583 -18.977 -53.471 1.00 36.41 559 TYR A O 1
ATOM 1819 N N . ASN A 1 226 ? -76.871 -19.112 -55.597 1.00 34.94 560 ASN A N 1
ATOM 1820 C CA . ASN A 1 226 ? -76.470 -20.502 -55.485 1.00 43.49 560 ASN A CA 1
ATOM 1821 C C . ASN A 1 226 ? -75.001 -20.642 -55.065 1.00 45.41 560 ASN A C 1
ATOM 1822 O O . ASN A 1 226 ? -74.538 -21.741 -54.759 1.00 47.11 560 ASN A O 1
ATOM 1827 N N . GLU A 1 227 ? -74.274 -19.528 -55.053 1.00 38.02 561 GLU A N 1
ATOM 1828 C CA . GLU A 1 227 ? -72.857 -19.541 -54.684 1.00 37.27 561 GLU A CA 1
ATOM 1829 C C . GLU A 1 227 ? -72.588 -18.523 -53.575 1.00 35.15 561 GLU A C 1
ATOM 1830 O O . GLU A 1 227 ? -73.007 -17.370 -53.662 1.00 36.12 561 GLU A O 1
ATOM 1836 N N . ILE A 1 228 ? -71.882 -18.943 -52.535 1.00 35.77 562 ILE A N 1
ATOM 1837 C CA . ILE A 1 228 ? -71.455 -18.010 -51.488 1.00 35.56 562 ILE A CA 1
ATOM 1838 C C . ILE A 1 228 ? -70.631 -16.855 -52.070 1.00 33.03 562 ILE A C 1
ATOM 1839 O O . ILE A 1 228 ? -70.762 -15.716 -51.641 1.00 30.89 562 ILE A O 1
ATOM 1844 N N . GLU A 1 229 ? -69.804 -17.151 -53.068 1.00 36.04 563 GLU A N 1
ATOM 1845 C CA . GLU A 1 229 ? -68.960 -16.136 -53.691 1.00 37.04 563 GLU A CA 1
ATOM 1846 C C . GLU A 1 229 ? -69.733 -14.983 -54.328 1.00 45.46 563 GLU A C 1
ATOM 1847 O O . GLU A 1 229 ? -69.311 -13.829 -54.252 1.00 34.66 563 GLU A O 1
ATOM 1853 N N . TYR A 1 230 ? -70.853 -15.295 -54.973 1.00 36.23 564 TYR A N 1
ATOM 1854 C CA . TYR A 1 230 ? -71.692 -14.250 -55.557 1.00 32.79 564 TYR A CA 1
ATOM 1855 C C . TYR A 1 230 ? -72.255 -13.360 -54.459 1.00 31.57 564 TYR A C 1
ATOM 1856 O O . TYR A 1 230 ? -72.184 -12.132 -54.554 1.00 28.84 564 TYR A O 1
ATOM 1865 N N . ALA A 1 231 ? -72.782 -13.973 -53.400 1.00 27.90 565 ALA A N 1
ATOM 1866 C CA . ALA A 1 231 ? -73.307 -13.205 -52.270 1.00 30.51 565 ALA A CA 1
ATOM 1867 C C . ALA A 1 231 ? -72.213 -12.359 -51.634 1.00 28.08 565 ALA A C 1
ATOM 1868 O O . ALA A 1 231 ? -72.457 -11.231 -51.215 1.00 25.94 565 ALA A O 1
ATOM 1870 N N . GLN A 1 232 ? -70.997 -12.895 -51.583 1.00 28.52 566 GLN A N 1
ATOM 1871 C CA . GLN A 1 232 ? -69.886 -12.147 -51.011 1.00 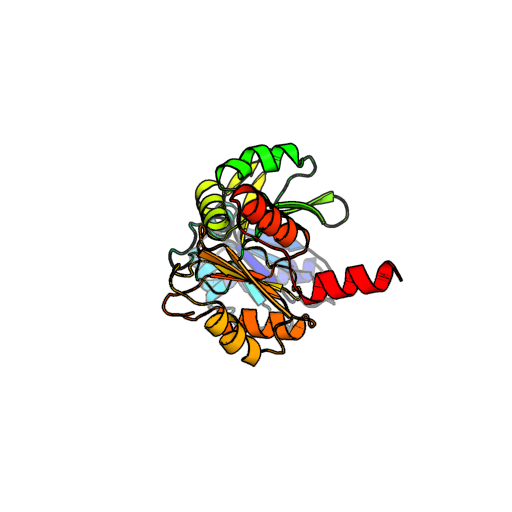28.53 566 GLN A CA 1
ATOM 1872 C C . GLN A 1 232 ? -69.587 -10.916 -51.859 1.00 38.82 566 GLN A C 1
ATOM 1873 O O . GLN A 1 232 ? -69.439 -9.821 -51.333 1.00 31.03 566 GLN A O 1
ATOM 1879 N N . ALA A 1 233 ? -69.526 -11.095 -53.177 1.00 31.01 567 ALA A N 1
ATOM 1880 C CA . ALA A 1 233 ? -69.326 -9.966 -54.076 1.00 40.51 567 ALA A CA 1
ATOM 1881 C C . ALA A 1 233 ? -70.447 -8.940 -53.968 1.00 29.79 567 ALA A C 1
ATOM 1882 O O . ALA A 1 233 ? -70.176 -7.736 -53.923 1.00 30.24 567 ALA A O 1
ATOM 1884 N N . ALA A 1 234 ? -71.700 -9.415 -53.915 1.00 34.34 568 ALA A N 1
ATOM 1885 C CA . ALA A 1 234 ? -72.860 -8.542 -53.773 1.00 33.38 568 ALA A CA 1
ATOM 1886 C C . ALA A 1 234 ? -72.789 -7.726 -52.492 1.00 29.65 568 ALA A C 1
ATOM 1887 O O . ALA A 1 234 ? -72.978 -6.516 -52.514 1.00 26.42 568 ALA A O 1
ATOM 1889 N N . VAL A 1 235 ? -72.534 -8.396 -51.376 1.00 29.09 569 VAL A N 1
ATOM 1890 C CA . VAL A 1 235 ? -72.348 -7.700 -50.104 1.00 22.68 569 VAL A CA 1
ATOM 1891 C C . VAL A 1 235 ? -71.235 -6.660 -50.178 1.00 28.71 569 VAL A C 1
ATOM 1892 O O . VAL A 1 235 ? -71.442 -5.492 -49.838 1.00 30.53 569 VAL A O 1
ATOM 1896 N N . LYS A 1 236 ? -70.065 -7.070 -50.649 1.00 26.93 570 LYS A N 1
ATOM 1897 C CA . LYS A 1 236 ? -68.925 -6.159 -50.656 1.00 29.36 570 LYS A CA 1
ATOM 1898 C C . LYS A 1 236 ? -69.160 -4.951 -51.556 1.00 37.47 570 LYS A C 1
ATOM 1899 O O . LYS A 1 236 ? -68.848 -3.822 -51.186 1.00 39.07 570 LYS A O 1
ATOM 1905 N N . GLU A 1 237 ? -69.706 -5.186 -52.741 1.00 31.07 571 GLU A N 1
ATOM 1906 C CA . GLU A 1 237 ? -69.898 -4.103 -53.701 1.00 36.37 571 GLU A CA 1
ATOM 1907 C C . GLU A 1 237 ? -71.115 -3.209 -53.374 1.00 35.96 571 GLU A C 1
ATOM 1908 O O . GLU A 1 237 ? -71.159 -2.046 -53.778 1.00 38.21 571 GLU A O 1
ATOM 1914 N N . THR A 1 238 ? -72.086 -3.746 -52.640 1.00 30.93 572 THR A N 1
ATOM 1915 C CA . THR A 1 238 ? -73.292 -2.990 -52.269 1.00 29.50 572 THR A CA 1
ATOM 1916 C C . THR A 1 238 ? -73.083 -2.098 -51.030 1.00 35.47 572 THR A C 1
ATOM 1917 O O . THR A 1 238 ? -73.722 -1.061 -50.898 1.00 29.03 572 THR A O 1
ATOM 1921 N N . LYS A 1 239 ? -72.156 -2.482 -50.151 1.00 34.61 573 LYS A N 1
ATOM 1922 C CA . LYS A 1 239 ? -71.966 -1.794 -48.872 1.00 30.61 573 LYS A CA 1
ATOM 1923 C C . LYS A 1 239 ? -71.923 -0.260 -48.907 1.00 37.94 573 LYS A C 1
ATOM 1924 O O . LYS A 1 239 ? -72.587 0.407 -48.118 1.00 51.41 573 LYS A O 1
ATOM 1930 N N . GLY A 1 240 ? -71.157 0.322 -49.805 1.00 33.76 574 GLY A N 1
ATOM 1931 C CA . GLY A 1 240 ? -71.134 1.775 -49.817 1.00 51.22 574 GLY A CA 1
ATOM 1932 C C . GLY A 1 240 ? -72.354 2.485 -50.402 1.00 49.73 574 GLY A C 1
ATOM 1933 O O . GLY A 1 240 ? -72.496 3.699 -50.244 1.00 46.11 574 GLY A O 1
ATOM 1934 N N . ARG A 1 241 ? -73.251 1.741 -51.047 1.00 37.94 575 ARG A N 1
ATOM 1935 C CA . ARG A 1 241 ? -73.996 2.312 -52.174 1.00 38.40 575 ARG A CA 1
ATOM 1936 C C . ARG A 1 241 ? -75.515 2.472 -52.051 1.00 34.56 575 ARG A C 1
ATOM 1937 O O . ARG A 1 241 ? -76.144 2.053 -51.078 1.00 35.21 575 ARG A O 1
ATOM 1945 N N . LYS A 1 242 ? -76.092 3.103 -53.065 1.00 36.42 576 LYS A N 1
ATOM 1946 C CA . LYS A 1 242 ? -77.528 3.318 -53.104 1.00 36.68 576 LYS A CA 1
ATOM 1947 C C . LYS A 1 242 ? -78.186 2.213 -53.924 1.00 35.04 576 LYS A C 1
ATOM 1948 O O . LYS A 1 242 ? -77.691 1.838 -54.981 1.00 35.72 576 LYS A O 1
ATOM 1954 N N . ILE A 1 243 ? -79.280 1.670 -53.406 1.00 31.58 577 ILE A N 1
ATOM 1955 C CA . ILE A 1 243 ? -80.078 0.698 -54.134 1.00 29.00 577 ILE A CA 1
ATOM 1956 C C . ILE A 1 243 ? -81.456 1.326 -54.202 1.00 27.77 577 ILE A C 1
ATOM 1957 O O . ILE A 1 243 ? -82.038 1.709 -53.184 1.00 27.50 577 ILE A O 1
ATOM 1962 N N . GLY A 1 244 ? -81.963 1.426 -55.419 1.00 30.09 578 GLY A N 1
ATOM 1963 C CA . GLY A 1 244 ? -82.780 2.553 -55.823 1.00 43.60 578 GLY A CA 1
ATOM 1964 C C . GLY A 1 244 ? -83.907 3.082 -54.986 1.00 39.94 578 GLY A C 1
ATOM 1965 O O . GLY A 1 244 ? -84.848 2.370 -54.688 1.00 55.96 578 GLY A O 1
ATOM 1966 N N . GLY A 1 245 ? -83.826 4.349 -54.614 1.00 45.55 579 GLY A N 1
ATOM 1967 C CA . GLY A 1 245 ? -82.660 5.175 -54.833 1.00 33.34 579 GLY A CA 1
ATOM 1968 C C . GLY A 1 245 ? -82.320 5.734 -53.459 1.00 38.81 579 GLY A C 1
ATOM 1969 O O . GLY A 1 245 ? -82.372 6.943 -53.224 1.00 37.03 579 GLY A O 1
ATOM 1970 N N . ASN A 1 246 ? -82.014 4.820 -52.538 1.00 30.36 580 ASN A N 1
ATOM 1971 C CA . ASN A 1 246 ? -81.669 5.153 -51.153 1.00 46.51 580 ASN A CA 1
ATOM 1972 C C . ASN A 1 246 ? -80.382 4.466 -50.740 1.00 42.00 580 ASN A C 1
ATOM 1973 O O . ASN A 1 246 ? -80.103 3.355 -51.200 1.00 27.05 580 ASN A O 1
ATOM 1978 N N . LYS A 1 247 ? -79.630 5.098 -49.838 1.00 36.80 581 LYS A N 1
ATOM 1979 C CA . LYS A 1 247 ? -78.534 4.406 -49.163 1.00 34.32 581 LYS A CA 1
ATOM 1980 C C . LYS A 1 247 ? -79.092 3.182 -48.466 1.00 33.62 581 LYS A C 1
ATOM 1981 O O . LYS A 1 247 ? -80.080 3.252 -47.747 1.00 38.93 581 LYS A O 1
ATOM 1987 N N . ILE A 1 248 ? -78.456 2.050 -48.701 1.00 30.82 582 ILE A N 1
ATOM 1988 C CA . ILE A 1 248 ? -78.982 0.776 -48.267 1.00 25.53 582 ILE A CA 1
ATOM 1989 C C . ILE A 1 248 ? -78.109 0.207 -47.133 1.00 25.86 582 ILE A C 1
ATOM 1990 O O . ILE A 1 248 ? -76.935 0.562 -47.016 1.00 25.42 582 ILE A O 1
ATOM 1995 N N . LYS A 1 249 ? -78.693 -0.629 -46.280 1.00 21.28 583 LYS A N 1
ATOM 1996 C CA . LYS A 1 249 ? -77.925 -1.432 -45.322 1.00 22.81 583 LYS A CA 1
ATOM 1997 C C . LYS A 1 249 ? -77.882 -2.844 -45.859 1.00 22.24 583 LYS A C 1
ATOM 1998 O O . LYS A 1 249 ? -78.849 -3.322 -46.438 1.00 21.47 583 LYS A O 1
ATOM 2004 N N . VAL A 1 250 ? -76.774 -3.536 -45.683 1.00 17.86 584 VAL A N 1
ATOM 2005 C CA . VAL A 1 250 ? -76.649 -4.836 -46.349 1.00 19.54 584 VAL A CA 1
ATOM 2006 C C . VAL A 1 250 ? -75.817 -5.752 -45.480 1.00 22.68 584 VAL A C 1
ATOM 2007 O O . VAL A 1 250 ? -74.863 -5.309 -44.837 1.00 25.41 584 VAL A O 1
ATOM 2011 N N . ASP A 1 251 ? -76.192 -7.023 -45.436 1.00 21.54 585 ASP A N 1
ATOM 2012 C CA . ASP A 1 251 ? -75.433 -8.012 -44.682 1.00 24.03 585 ASP A CA 1
ATOM 2013 C C . ASP A 1 251 ? -75.724 -9.365 -45.303 1.00 24.11 585 ASP A C 1
ATOM 2014 O O . ASP A 1 251 ? -76.504 -9.468 -46.256 1.00 21.53 585 ASP A O 1
ATOM 2019 N N . PHE A 1 252 ? -75.085 -10.400 -44.782 1.00 19.59 586 PHE A N 1
ATOM 2020 C CA . PHE A 1 252 ? -75.434 -11.762 -45.132 1.00 18.18 586 PHE A CA 1
ATOM 2021 C C . PHE A 1 252 ? -76.625 -12.197 -44.289 1.00 23.53 586 PHE A C 1
ATOM 2022 O O . PHE A 1 252 ? -76.864 -11.647 -43.210 1.00 22.78 586 PHE A O 1
ATOM 2030 N N . ALA A 1 253 ? -77.354 -13.199 -44.765 1.00 23.27 587 ALA A N 1
ATOM 2031 C CA . ALA A 1 253 ? -78.402 -13.804 -43.959 1.00 27.16 587 ALA A CA 1
ATOM 2032 C C . ALA A 1 253 ? -78.119 -15.293 -43.851 1.00 25.32 587 ALA A C 1
ATOM 2033 O O . ALA A 1 253 ? -78.068 -15.996 -44.865 1.00 24.15 587 ALA A O 1
ATOM 2035 N N . ASN A 1 254 ? -77.924 -15.785 -42.633 1.00 22.99 588 ASN A N 1
ATOM 2036 C CA . ASN A 1 254 ? -77.722 -17.214 -42.446 1.00 22.90 588 ASN A CA 1
ATOM 2037 C C . ASN A 1 254 ? -79.076 -17.884 -42.352 1.00 27.69 588 ASN A C 1
ATOM 2038 O O . ASN A 1 254 ? -80.110 -17.225 -42.540 1.00 22.17 588 ASN A O 1
ATOM 2043 N N . ARG A 1 255 ? -79.075 -19.176 -42.047 1.00 32.00 589 ARG A N 1
ATOM 2044 C CA . ARG A 1 255 ? -80.315 -19.954 -42.074 1.00 40.26 589 ARG A CA 1
ATOM 2045 C C . ARG A 1 255 ? -81.315 -19.477 -41.040 1.00 37.46 589 ARG A C 1
ATOM 2046 O O . ARG A 1 255 ? -82.499 -19.376 -41.327 1.00 36.24 589 ARG A O 1
ATOM 2054 N N . GLU A 1 256 ? -80.840 -19.204 -39.829 1.00 32.84 590 GLU A N 1
ATOM 2055 C CA . GLU A 1 256 ? -81.725 -18.739 -38.769 1.00 29.29 590 GLU A CA 1
ATOM 2056 C C . GLU A 1 256 ? -82.316 -17.381 -39.101 1.00 26.88 590 GLU A C 1
ATOM 2057 O O . GLU A 1 256 ? -83.494 -17.112 -38.845 1.00 30.32 590 GLU A O 1
ATOM 2063 N N . SER A 1 257 ? -81.495 -16.524 -39.685 1.00 26.53 591 SER A N 1
ATOM 2064 C CA . SER A 1 257 ? -81.954 -15.216 -40.120 1.00 24.63 591 SER A CA 1
ATOM 2065 C C . SER A 1 257 ? -83.008 -15.320 -41.241 1.00 23.51 591 SER A C 1
ATOM 2066 O O . SER A 1 257 ? -84.003 -14.586 -41.239 1.00 24.25 591 SER A O 1
ATOM 2069 N N . GLN A 1 258 ? -82.808 -16.242 -42.181 1.00 24.33 592 GLN A N 1
ATOM 2070 C CA . GLN A 1 258 ? -83.787 -16.421 -43.257 1.00 24.64 592 GLN A CA 1
ATOM 2071 C C . GLN A 1 258 ? -85.117 -16.901 -42.685 1.00 23.73 592 GLN A C 1
ATOM 2072 O O . GLN A 1 258 ? -86.162 -16.358 -43.024 1.00 21.97 592 GLN A O 1
ATOM 2078 N N . LEU A 1 259 ? -85.058 -17.898 -41.803 1.00 24.13 593 LEU A N 1
ATOM 2079 C CA . LEU A 1 259 ? -86.266 -18.439 -41.178 1.00 32.55 593 LEU A CA 1
ATOM 2080 C C . LEU A 1 259 ? -87.079 -17.361 -40.461 1.00 29.31 593 LEU A C 1
ATOM 2081 O O . LEU A 1 259 ? -88.299 -17.315 -40.590 1.00 25.64 593 LEU A O 1
ATOM 2086 N N . ALA A 1 260 ? -86.395 -16.492 -39.719 1.00 23.75 594 ALA A N 1
ATOM 2087 C CA . ALA A 1 260 ? -87.046 -15.382 -39.025 1.00 27.08 594 ALA A CA 1
ATOM 2088 C C . ALA A 1 260 ? -87.699 -14.441 -40.042 1.00 27.59 594 ALA A C 1
ATOM 2089 O O . ALA A 1 260 ? -88.793 -13.897 -39.830 1.00 21.97 594 ALA A O 1
ATOM 2091 N N . PHE A 1 261 ? -86.997 -14.228 -41.145 1.00 20.49 595 PHE A N 1
ATOM 2092 C CA . PHE A 1 261 ? -87.476 -13.339 -42.193 1.00 19.78 595 PHE A CA 1
ATOM 2093 C C . PHE A 1 261 ? -88.760 -13.908 -42.781 1.00 19.82 595 PHE A C 1
ATOM 2094 O O . PHE A 1 261 ? -89.740 -13.194 -42.938 1.00 19.54 595 PHE A O 1
ATOM 2102 N N . TYR A 1 262 ? -88.753 -15.198 -43.095 1.00 20.42 596 TYR A N 1
ATOM 2103 C CA . TYR A 1 262 ? -89.915 -15.843 -43.702 1.00 20.65 596 TYR A CA 1
ATOM 2104 C C . TYR A 1 262 ? -91.106 -15.831 -42.758 1.00 31.27 596 TYR A C 1
ATOM 2105 O O . TYR A 1 262 ? -92.227 -15.538 -43.173 1.00 20.86 596 TYR A O 1
ATOM 2114 N N . HIS A 1 263 ? -90.860 -16.145 -41.488 1.00 23.39 597 HIS A N 1
ATOM 2115 C CA . HIS A 1 263 ? -91.935 -16.158 -40.501 1.00 26.62 597 HIS A CA 1
ATOM 2116 C C . HIS A 1 263 ? -92.585 -14.791 -40.417 1.00 21.67 597 HIS A C 1
ATOM 2117 O O . HIS A 1 263 ? -93.802 -14.663 -40.342 1.00 26.50 597 HIS A O 1
ATOM 2124 N N . CYS A 1 264 ? -91.755 -13.767 -40.425 1.00 20.53 598 CYS A N 1
ATOM 2125 C CA . CYS A 1 264 ? -92.257 -12.422 -40.336 1.00 24.17 598 CYS A CA 1
ATOM 2126 C C . CYS A 1 264 ? -93.161 -12.077 -41.538 1.00 31.45 598 CYS A C 1
ATOM 2127 O O . CYS A 1 264 ? -94.227 -11.462 -41.381 1.00 25.23 598 CYS A O 1
ATOM 2130 N N . MET A 1 265 ? -92.760 -12.489 -42.736 1.00 21.84 599 MET A N 1
ATOM 2131 C CA . MET A 1 265 ? -93.625 -12.254 -43.885 1.00 26.85 599 MET A CA 1
ATOM 2132 C C . MET A 1 265 ? -94.950 -13.013 -43.788 1.00 21.61 599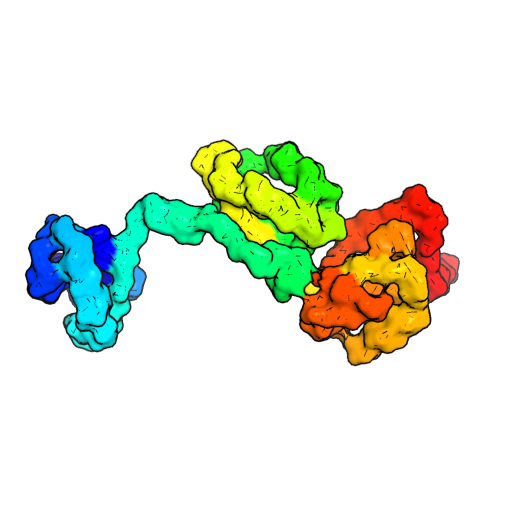 MET A C 1
ATOM 2133 O O . MET A 1 265 ? -96.002 -12.463 -44.139 1.00 22.46 599 MET A O 1
ATOM 2138 N N . GLU A 1 266 ? -94.901 -14.252 -43.298 1.00 21.75 600 GLU A N 1
ATOM 2139 C CA . GLU A 1 266 ? -96.120 -15.065 -43.127 1.00 35.30 600 GLU A CA 1
ATOM 2140 C C . GLU A 1 266 ? -97.075 -14.408 -42.156 1.00 32.67 600 GLU A C 1
ATOM 2141 O O . GLU A 1 266 ? -98.267 -14.304 -42.426 1.00 28.56 600 GLU A O 1
ATOM 2147 N N . LYS A 1 267 ? -96.535 -13.968 -41.018 1.00 30.65 601 LYS A N 1
ATOM 2148 C CA . LYS A 1 267 ? -97.335 -13.324 -39.974 1.00 31.85 601 LYS A CA 1
ATOM 2149 C C . LYS A 1 267 ? -98.012 -12.076 -40.536 1.00 28.16 601 LYS A C 1
ATOM 2150 O O . LYS A 1 267 ? -99.148 -11.774 -40.193 1.00 32.00 601 LYS A O 1
ATOM 2156 N N . SER A 1 268 ? -97.326 -11.361 -41.419 1.00 23.92 602 SER A N 1
ATOM 2157 C CA . SER A 1 268 ? -97.928 -10.178 -42.035 1.00 29.48 602 SER A CA 1
ATOM 2158 C C . SER A 1 268 ? -98.776 -10.476 -43.292 1.00 32.26 602 SER A C 1
ATOM 2159 O O . SER A 1 268 ? -99.251 -9.559 -43.950 1.00 37.76 602 SER A O 1
ATOM 2162 N N . GLY A 1 269 ? -98.957 -11.744 -43.626 1.00 25.69 603 GLY A N 1
ATOM 2163 C CA . GLY A 1 269 ? -99.795 -12.090 -44.760 1.00 26.82 603 GLY A CA 1
ATOM 2164 C C . GLY A 1 269 ? -99.141 -11.849 -46.118 1.00 31.17 603 GLY A C 1
ATOM 2165 O O . GLY A 1 269 ? -99.819 -11.682 -47.110 1.00 27.58 603 GLY A O 1
ATOM 2166 N N . GLN A 1 270 ? -97.817 -11.840 -46.172 1.00 28.03 604 GLN A N 1
ATOM 2167 C CA . GLN A 1 270 ? -97.137 -11.694 -47.455 1.00 25.11 604 GLN A CA 1
ATOM 2168 C C . GLN A 1 270 ? -96.703 -13.067 -47.958 1.00 24.06 604 GLN A C 1
ATOM 2169 O O . GLN A 1 270 ? -96.084 -13.845 -47.230 1.00 23.16 604 GLN A O 1
ATOM 2175 N N . ASP A 1 271 ? -97.031 -13.354 -49.209 1.00 24.93 605 ASP A N 1
ATOM 2176 C CA . ASP A 1 271 ? -96.775 -14.650 -49.823 1.00 25.43 605 ASP A CA 1
ATOM 2177 C C . ASP A 1 271 ? -95.268 -14.934 -49.967 1.00 31.84 605 ASP A C 1
ATOM 2178 O O . ASP A 1 271 ? -94.520 -14.105 -50.480 1.00 31.32 605 ASP A O 1
ATOM 2183 N N . ILE A 1 272 ? -94.829 -16.109 -49.522 1.00 23.38 606 ILE A N 1
ATOM 2184 C CA . ILE A 1 272 ? -93.428 -16.512 -49.679 1.00 28.80 606 ILE A CA 1
ATOM 2185 C C . ILE A 1 272 ? -93.264 -17.781 -50.523 1.00 30.42 606 ILE A C 1
ATOM 2186 O O . ILE A 1 272 ? -92.184 -18.343 -50.598 1.00 27.58 606 ILE A O 1
ATOM 2191 N N . ARG A 1 273 ? -94.333 -18.241 -51.157 1.00 27.79 607 ARG A N 1
ATOM 2192 C CA . ARG A 1 273 ? -94.234 -19.446 -51.990 1.00 25.24 607 ARG A CA 1
ATOM 2193 C C . ARG A 1 273 ? -93.389 -19.154 -53.226 1.00 25.80 607 ARG A C 1
ATOM 2194 O O . ARG A 1 273 ? -93.450 -18.060 -53.753 1.00 27.49 607 ARG A O 1
ATOM 2202 N N . ASP A 1 274 ? -92.564 -20.101 -53.663 1.00 30.64 608 ASP A N 1
ATOM 2203 C CA . ASP A 1 274 ? -91.678 -19.855 -54.816 1.00 31.87 608 ASP A CA 1
ATOM 2204 C C . ASP A 1 274 ? -91.802 -20.918 -55.916 1.00 28.67 608 ASP A C 1
ATOM 2205 O O . ASP A 1 274 ? -91.960 -22.090 -55.604 1.00 40.20 608 ASP A O 1
ATOM 2210 N N . PHE A 1 275 ? -91.709 -20.499 -57.182 1.00 29.88 609 PHE A N 1
ATOM 2211 C CA . PHE A 1 275 ? -91.948 -21.374 -58.349 1.00 35.44 609 PHE A CA 1
ATOM 2212 C C . PHE A 1 275 ? -91.024 -22.581 -58.365 1.00 43.12 609 PHE A C 1
ATOM 2213 O O . PHE A 1 275 ? -91.488 -23.719 -58.284 1.00 32.50 609 PHE A O 1
ATOM 2221 N N . TYR A 1 276 ? -89.717 -22.335 -58.452 1.00 40.23 610 TYR A N 1
ATOM 2222 C CA . TYR A 1 276 ? -88.746 -23.430 -58.477 1.00 37.90 610 TYR A CA 1
ATOM 2223 C C . TYR A 1 276 ? -88.836 -24.356 -57.259 1.00 32.98 610 TYR A C 1
ATOM 2224 O O . TYR A 1 276 ? -88.605 -25.553 -57.366 1.00 42.41 610 TYR A O 1
ATOM 2233 N N . GLU A 1 277 ? -89.250 -23.826 -56.119 1.00 31.25 611 GLU A N 1
ATOM 2234 C CA . GLU A 1 277 ? -89.388 -24.672 -54.926 1.00 32.36 611 GLU A CA 1
ATOM 2235 C C . GLU A 1 277 ? -90.568 -25.646 -54.984 1.00 41.51 611 GLU A C 1
ATOM 2236 O O . GLU A 1 277 ? -90.491 -26.768 -54.487 1.00 47.18 611 GLU A O 1
ATOM 2242 N N . MET A 1 278 ? -91.666 -25.214 -55.591 1.00 31.80 612 MET A N 1
ATOM 2243 C CA . MET A 1 278 ? -92.828 -26.077 -55.760 1.00 35.16 612 MET A CA 1
ATOM 2244 C C . MET A 1 278 ? -92.553 -27.165 -56.800 1.00 33.14 612 MET A C 1
ATOM 2245 O O . MET A 1 278 ? -93.044 -28.288 -56.694 1.00 33.93 612 MET A O 1
ATOM 2250 N N . LEU A 1 279 ? -91.788 -26.803 -57.817 1.00 33.97 613 LEU A N 1
ATOM 2251 C CA . LEU A 1 279 ? -91.403 -27.773 -58.838 1.00 37.15 613 LEU A CA 1
ATOM 2252 C C . LEU A 1 279 ? -90.615 -28.909 -58.196 1.00 39.26 613 LEU A C 1
ATOM 2253 O O . LEU A 1 279 ? -90.818 -30.073 -58.526 1.00 38.17 613 LEU A O 1
ATOM 2258 N N . ALA A 1 280 ? -89.739 -28.555 -57.256 1.00 36.13 614 ALA A N 1
ATOM 2259 C CA . ALA A 1 280 ? -88.930 -29.529 -56.530 1.00 37.24 614 ALA A CA 1
ATOM 2260 C C . ALA A 1 280 ? -89.794 -30.477 -55.712 1.00 38.83 614 ALA A C 1
ATOM 2261 O O . ALA A 1 280 ? -89.571 -31.685 -55.699 1.00 41.88 614 ALA A O 1
ATOM 2263 N N . GLU A 1 281 ? -90.790 -29.923 -55.032 1.00 38.31 615 GLU A N 1
ATOM 2264 C CA . GLU A 1 281 ? -91.691 -30.717 -54.207 1.00 41.83 615 GLU A CA 1
ATOM 2265 C C . GLU A 1 281 ? -92.486 -31.673 -55.076 1.00 41.11 615 GLU A C 1
ATOM 2266 O O . GLU A 1 281 ? -92.756 -32.815 -54.693 1.00 44.37 615 GLU A O 1
ATOM 2272 N N . ARG A 1 282 ? -92.859 -31.200 -56.260 1.00 43.23 616 ARG A N 1
ATOM 2273 C CA . ARG A 1 282 ? -93.509 -32.040 -57.252 1.00 41.36 616 ARG A CA 1
ATOM 2274 C C . ARG A 1 282 ? -92.604 -33.216 -57.615 1.00 40.25 616 ARG A C 1
ATOM 2275 O O . ARG A 1 282 ? -93.057 -34.351 -57.738 1.00 41.65 616 ARG A O 1
ATOM 2283 N N . ARG A 1 283 ? -91.317 -32.927 -57.774 1.00 40.71 617 ARG A N 1
ATOM 2284 C CA . ARG A 1 283 ? -90.333 -33.935 -58.186 1.00 55.24 617 ARG A CA 1
ATOM 2285 C C . ARG A 1 283 ? -90.237 -35.065 -57.166 1.00 53.17 617 ARG A C 1
ATOM 2286 O O . ARG A 1 283 ? -90.296 -36.239 -57.520 1.00 46.31 617 ARG A O 1
ATOM 2294 N N . GLU A 1 284 ? -90.114 -34.694 -55.896 1.00 57.19 618 GLU A N 1
ATOM 2295 C CA . GLU A 1 284 ? -90.008 -35.662 -54.807 1.00 59.37 618 GLU A CA 1
ATOM 2296 C C . GLU A 1 284 ? -91.172 -36.639 -54.745 1.00 52.64 618 GLU A C 1
ATOM 2297 O O . GLU A 1 284 ? -90.975 -37.841 -54.596 1.00 57.59 618 GLU A O 1
ATOM 2303 N N . GLU A 1 285 ? -92.389 -36.126 -54.868 1.00 52.75 619 GLU A N 1
ATOM 2304 C CA . GLU A 1 285 ? -93.577 -36.968 -54.747 1.00 55.52 619 GLU A CA 1
ATOM 2305 C C . GLU A 1 285 ? -93.738 -37.976 -55.894 1.00 63.45 619 GLU A C 1
ATOM 2306 O O . GLU A 1 285 ? -94.643 -38.812 -55.877 1.00 66.59 619 GLU A O 1
ATOM 2312 N N . ARG A 1 286 ? -92.838 -37.909 -56.871 1.00 61.50 620 ARG A N 1
ATOM 2313 C CA . ARG A 1 286 ? -92.833 -38.838 -57.995 1.00 66.25 620 ARG A CA 1
ATOM 2314 C C . ARG A 1 286 ? -91.843 -39.974 -57.759 1.00 76.81 620 ARG A C 1
ATOM 2315 O O . ARG A 1 286 ? -90.640 -39.740 -57.611 1.00 79.41 620 ARG A O 1
#

Nearest PDB structures (foldseek):
  4p6q-assembly1_A  TM=1.004E+00  e=1.953E-61  Homo sapiens
  3lqv-assembly1_A  TM=9.115E-01  e=2.463E-06  Homo sapiens
  2f9d-assembly1_A  TM=9.076E-01  e=2.181E-06  Homo sapiens
  7q4o-assembly1_F  TM=9.006E-01  e=5.101E-06  Homo sapiens
  7abh-assembly1_z  TM=8.621E-01  e=1.717E-05  Homo sapiens

Secondary structure (DSSP, 8-state):
-EEEEE---TTS-HHHHHHHHHHHHGGGS-EEEEEEE--TTT-EEEEEESSHHHHHHHHHHTTT-EETTEE-EEEEPPPHHHHHHHHHSPPPTT-STTSTT--SEEEEES--TT--HHHHHHHHTTSS-EEEEEEEEETTEEEEEEEEESSHHHHHHHHHHHTT-EETTEE-EEEEPPPPP-SEEEEE---TT--HHHHHHHHGGGS-EEEEEEETTTTEEEEEES-HHHHHHHHHHHTTSEETTEE-EEEE--HHHHHHHHHHHHHTT-----HHHHHHHHHHT-

B-factor: mean 44.67, std 19.44, range [14.83, 131.35]

Solvent-accessible surface area: 17077 Å² total; per-residue (Å²): 121,0,0,41,0,76,66,5,20,82,232,23,82,66,90,48,0,100,84,13,0,79,121,36,0,100,136,43,22,171,24,70,47,11,77,29,77,42,103,57,130,136,23,48,0,3,0,24,0,179,103,127,102,16,14,109,97,0,40,84,62,0,155,73,37,115,8,95,63,57,132,6,74,21,69,50,103,87,30,121,124,69,78,33,90,67,87,35,148,125,96,71,148,165,22,63,43,62,32,86,128,1,10,6,8,0,69,0,3,46,6,40,145,111,12,57,107,129,49,0,105,86,34,0,89,143,15,21,106,18,29,51,23,54,24,78,139,68,164,56,62,29,67,50,0,59,0,15,0,24,33,2,31,9,0,12,114,0,7,134,121,22,47,6,91,140,28,49,125,39,63,2,73,19,18,41,3,179,22,160,60,21,49,1,0,1,0,15,26,9,36,78,129,8,47,62,109,67,0,54,167,30,0,56,163,33,11,99,23,67,24,22,11,11,2,89,132,92,9,16,0,2,0,34,1,113,72,81,112,79,0,62,42,0,8,153,96,2,49,63,137,133,2,27,50,61,107,3,34,4,2,22,0,51,205,85,4,28,94,25,17,38,106,41,8,97,196,50,68,33,92,44,188,29,133,145,86,97,57,46,94,134,159,152,137,203

Organism: Homo sapiens (NCBI:txid9606)

GO terms:
  GO:0045892 negative regulation of DNA-templated transcription (P, IDA)
  GO:0005515 protein binding (F, IPI)
  GO:0060816 random inactivation of X chromosome (P, IDA)
  GO:0031048 regulatory ncRNA-mediated heterochromatin formation (P, IMP)
  GO:0003714 transcription corepressor activity (F, IDA)
  GO:0017053 transcription repressor complex (C, IDA)
  GO:0000122 negative regulation of transcription by RNA polymerase II (P, IDA)
  GO:0050769 positive regulation of neurogenesis (P, IMP)
  GO:0061629 RNA polymerase II-specific DNA-binding transcription factor binding (F, IPI)
  GO:0005654 nucleoplasm (C, IDA)
  GO:0070062 extracellular exosome (C, HDA)
  GO:0003723 RNA binding (F, HDA)

CATH classification: 3.30.70.330 (+2 more: 3.30.70.330, 3.30.70.330)